Protein AF-A0A0G0PS53-F1 (afdb_monomer_lite)

Structure (mmCIF, N/CA/C/O backbone):
data_AF-A0A0G0PS53-F1
#
_entry.id   AF-A0A0G0PS53-F1
#
loop_
_atom_site.group_PDB
_atom_site.id
_atom_site.type_symbol
_atom_site.label_atom_id
_atom_site.label_alt_id
_atom_site.label_comp_id
_atom_site.label_asym_id
_atom_site.label_entity_id
_atom_site.label_seq_id
_atom_site.pdbx_PDB_ins_code
_atom_site.Cartn_x
_atom_site.Cartn_y
_atom_site.Cartn_z
_atom_site.occupancy
_atom_site.B_iso_or_equiv
_atom_site.auth_seq_id
_atom_site.auth_comp_id
_atom_site.auth_asym_id
_atom_site.auth_atom_id
_atom_site.pdbx_PDB_model_num
ATOM 1 N N . MET A 1 1 ? 7.322 0.892 -61.986 1.00 44.53 1 MET A N 1
ATOM 2 C CA . MET A 1 1 ? 7.047 2.332 -61.793 1.00 44.53 1 MET A CA 1
ATOM 3 C C . MET A 1 1 ? 8.382 3.046 -61.702 1.00 44.53 1 MET A C 1
ATOM 5 O O . MET A 1 1 ? 9.209 2.640 -60.901 1.00 44.53 1 MET A O 1
ATOM 9 N N . VAL A 1 2 ? 8.644 4.013 -62.581 1.00 42.81 2 VAL A N 1
ATOM 10 C CA . VAL A 1 2 ? 9.912 4.758 -62.595 1.00 42.81 2 VAL A CA 1
ATOM 11 C C . VAL A 1 2 ? 9.809 5.861 -61.543 1.00 42.81 2 VAL A C 1
ATOM 13 O O . VAL A 1 2 ? 8.981 6.758 -61.691 1.00 42.81 2 VAL A O 1
ATOM 16 N N . HIS A 1 3 ? 10.604 5.789 -60.475 1.00 51.78 3 HIS A N 1
ATOM 17 C CA . HIS A 1 3 ? 10.702 6.871 -59.495 1.00 51.78 3 HIS A CA 1
ATOM 18 C C . HIS A 1 3 ? 11.369 8.081 -60.162 1.00 51.78 3 HIS A C 1
ATOM 20 O O . HIS A 1 3 ? 12.580 8.089 -60.391 1.00 51.78 3 HIS A O 1
ATOM 26 N N . LYS A 1 4 ? 10.571 9.093 -60.523 1.00 63.88 4 LYS A N 1
ATOM 27 C CA . LYS A 1 4 ? 11.091 10.405 -60.918 1.00 63.88 4 LYS A CA 1
ATOM 28 C C . LYS A 1 4 ? 11.690 11.061 -59.677 1.00 63.88 4 LYS A C 1
ATOM 30 O O . LYS A 1 4 ? 10.998 11.222 -58.676 1.00 63.88 4 LYS A O 1
ATOM 35 N N . LYS A 1 5 ? 12.978 11.404 -59.741 1.00 65.69 5 LYS A N 1
ATOM 36 C CA . LYS A 1 5 ? 13.614 12.245 -58.723 1.00 65.69 5 LYS A CA 1
ATOM 37 C C . LYS A 1 5 ? 12.931 13.623 -58.756 1.00 65.69 5 LYS A C 1
ATOM 39 O O . LYS A 1 5 ? 12.713 14.107 -59.869 1.00 65.69 5 LYS A O 1
ATOM 44 N N . PRO A 1 6 ? 12.580 14.216 -57.600 1.00 71.31 6 PRO A N 1
ATOM 45 C CA . PRO A 1 6 ? 11.981 15.545 -57.549 1.00 71.31 6 PRO A CA 1
ATOM 46 C C . PRO A 1 6 ? 12.866 16.546 -58.285 1.00 71.31 6 PRO A C 1
ATOM 48 O O . PRO A 1 6 ? 14.092 16.524 -58.135 1.00 71.31 6 PRO A O 1
ATOM 51 N N . THR A 1 7 ? 12.251 17.378 -59.118 1.00 74.31 7 THR A N 1
ATOM 52 C CA . THR A 1 7 ? 12.952 18.458 -59.808 1.00 74.31 7 THR A CA 1
ATOM 53 C C . THR A 1 7 ? 13.317 19.554 -58.805 1.00 74.31 7 THR A C 1
ATOM 55 O O . THR A 1 7 ? 12.694 19.673 -57.754 1.00 74.31 7 THR A O 1
ATOM 58 N N . GLN A 1 8 ? 14.355 20.341 -59.094 1.00 70.50 8 GLN A N 1
ATOM 59 C CA . GLN A 1 8 ? 14.851 21.375 -58.172 1.00 70.50 8 GLN A CA 1
ATOM 60 C C . GLN A 1 8 ? 13.748 22.384 -57.791 1.00 70.50 8 GLN A C 1
ATOM 62 O O . GLN A 1 8 ? 13.650 22.795 -56.640 1.00 70.50 8 GLN A O 1
ATOM 67 N N . GLU A 1 9 ? 12.845 22.661 -58.732 1.00 70.44 9 GLU A N 1
ATOM 68 C CA . GLU A 1 9 ? 11.654 23.494 -58.543 1.00 70.44 9 GLU A CA 1
ATOM 69 C C . GLU A 1 9 ? 10.637 22.879 -57.559 1.00 70.44 9 GLU A C 1
ATOM 71 O O . GLU A 1 9 ? 10.023 23.603 -56.780 1.00 70.44 9 GLU A O 1
ATOM 76 N N . ASP A 1 10 ? 10.494 21.548 -57.513 1.00 72.06 10 ASP A N 1
ATOM 77 C CA . ASP A 1 10 ? 9.588 20.879 -56.562 1.00 72.06 10 ASP A CA 1
ATOM 78 C C . ASP A 1 10 ? 10.109 20.975 -55.123 1.00 72.06 10 ASP A C 1
ATOM 80 O O . ASP A 1 10 ? 9.327 21.097 -54.177 1.00 72.06 10 ASP A O 1
ATOM 84 N N . LEU A 1 11 ? 11.436 20.943 -54.955 1.00 71.25 11 LEU A N 1
ATOM 85 C CA . LEU A 1 11 ? 12.078 21.122 -53.654 1.00 71.25 11 LEU A CA 1
ATOM 86 C C . LEU A 1 11 ? 11.917 22.563 -53.160 1.00 71.25 11 LEU A C 1
ATOM 88 O O . LEU A 1 11 ? 11.562 22.762 -52.001 1.00 71.25 11 LEU A O 1
ATOM 92 N N . GLU A 1 12 ? 12.079 23.558 -54.030 1.00 75.69 12 GLU A N 1
ATOM 93 C CA . GLU A 1 12 ? 11.853 24.969 -53.684 1.00 75.69 12 GLU A CA 1
ATOM 94 C C . GLU A 1 12 ? 10.390 25.257 -53.315 1.00 75.69 12 GLU A C 1
ATOM 96 O O . GLU A 1 12 ? 10.122 25.987 -52.360 1.00 75.69 12 GLU A O 1
ATOM 101 N N . ILE A 1 13 ? 9.431 24.635 -54.009 1.00 77.25 13 ILE A N 1
ATOM 102 C CA . ILE A 1 13 ? 8.006 24.729 -53.658 1.00 77.25 13 ILE A CA 1
ATOM 103 C C . ILE A 1 13 ? 7.730 24.066 -52.303 1.00 77.25 13 ILE A C 1
ATOM 105 O O . ILE A 1 13 ? 6.927 24.581 -51.524 1.00 77.25 13 ILE A O 1
ATOM 109 N N . SER A 1 14 ? 8.382 22.939 -52.002 1.00 72.19 14 SER A N 1
ATOM 110 C CA . SER A 1 14 ? 8.237 22.283 -50.699 1.00 72.19 14 SER A CA 1
ATOM 111 C C . SER A 1 14 ? 8.835 23.111 -49.559 1.00 72.19 14 SER A C 1
ATOM 113 O O . SER A 1 14 ? 8.200 23.225 -48.516 1.00 72.19 14 SER A O 1
ATOM 115 N N . LEU A 1 15 ? 9.979 23.766 -49.789 1.00 75.81 15 LEU A N 1
ATOM 116 C CA . LEU A 1 15 ? 10.631 24.633 -48.807 1.00 75.81 15 LEU A CA 1
ATOM 117 C C . LEU A 1 15 ? 9.793 25.877 -48.495 1.00 75.81 15 LEU A C 1
ATOM 119 O O . LEU A 1 15 ? 9.569 26.178 -47.327 1.00 75.81 15 LEU A O 1
ATOM 123 N N . ARG A 1 16 ? 9.233 26.540 -49.515 1.00 79.81 16 ARG A N 1
ATOM 124 C CA . ARG A 1 16 ? 8.327 27.681 -49.292 1.00 79.81 16 ARG A CA 1
ATOM 125 C C . ARG A 1 16 ? 7.072 27.300 -48.515 1.00 79.81 16 ARG A C 1
ATOM 127 O O . ARG A 1 16 ? 6.661 28.035 -47.630 1.00 79.81 16 ARG A O 1
ATOM 134 N N . LYS A 1 17 ? 6.486 26.131 -48.797 1.00 79.75 17 LYS A N 1
ATOM 135 C CA . LYS A 1 17 ? 5.336 25.636 -48.024 1.00 79.75 17 LYS A CA 1
ATOM 136 C C . LYS A 1 17 ? 5.690 25.395 -46.559 1.00 79.75 17 LYS A C 1
ATOM 138 O O . LYS A 1 17 ? 4.888 25.721 -45.694 1.00 79.75 17 LYS A O 1
ATOM 143 N N . THR A 1 18 ? 6.877 24.855 -46.282 1.00 74.31 18 THR A N 1
ATOM 144 C CA . THR A 1 18 ? 7.328 24.659 -44.898 1.00 74.31 18 THR A CA 1
ATOM 145 C C . THR A 1 18 ? 7.647 25.974 -44.188 1.00 74.31 18 THR A C 1
ATOM 147 O O . THR A 1 18 ? 7.404 26.081 -42.992 1.00 74.31 18 THR A O 1
ATOM 150 N N . GLU A 1 19 ? 8.149 26.985 -44.903 1.00 76.44 19 GLU A N 1
ATOM 151 C CA . GLU A 1 19 ? 8.378 28.329 -44.350 1.00 76.44 19 GLU A CA 1
ATOM 152 C C . GLU A 1 19 ? 7.053 29.027 -44.003 1.00 76.44 19 GLU A C 1
ATOM 154 O O . GLU A 1 19 ? 6.913 29.556 -42.902 1.00 76.44 19 GLU A O 1
ATOM 159 N N . ASP A 1 20 ? 6.052 28.943 -44.885 1.00 75.69 20 ASP A N 1
ATOM 160 C CA . ASP A 1 20 ? 4.716 29.493 -44.633 1.00 75.69 20 ASP A CA 1
ATOM 161 C C . ASP A 1 20 ? 4.023 28.794 -43.443 1.00 75.69 20 ASP A C 1
ATOM 163 O O . ASP A 1 20 ? 3.364 29.449 -42.634 1.00 75.69 20 ASP A O 1
ATOM 167 N N . GLU A 1 21 ? 4.185 27.473 -43.291 1.00 73.31 21 GLU A N 1
ATOM 168 C CA . GLU A 1 21 ? 3.657 26.725 -42.137 1.00 73.31 21 GLU A CA 1
ATOM 169 C C . GLU A 1 21 ? 4.341 27.119 -40.817 1.00 73.31 21 GLU A C 1
ATOM 171 O O . GLU A 1 21 ? 3.664 27.255 -39.796 1.00 73.31 21 GLU A O 1
ATOM 176 N N . LEU A 1 22 ? 5.656 27.361 -40.827 1.00 70.88 22 LEU A N 1
ATOM 177 C CA . LEU A 1 22 ? 6.393 27.817 -39.643 1.00 70.88 22 LEU A CA 1
ATOM 178 C C . LEU A 1 22 ? 5.974 29.230 -39.209 1.00 70.88 22 LEU A C 1
ATOM 180 O O . LEU A 1 22 ? 5.769 29.458 -38.018 1.00 70.88 22 LEU A O 1
ATOM 184 N N . GLU A 1 23 ? 5.753 30.154 -40.151 1.00 75.31 23 GLU A N 1
ATOM 185 C CA . GLU A 1 23 ? 5.234 31.493 -39.831 1.00 75.31 23 GLU A CA 1
ATOM 186 C C . GLU A 1 23 ? 3.830 31.460 -39.204 1.00 75.31 23 GLU A C 1
ATOM 188 O O . GLU A 1 23 ? 3.479 32.327 -38.395 1.00 75.31 23 GLU A O 1
ATOM 193 N N . ILE A 1 24 ? 2.996 30.489 -39.589 1.00 74.38 24 ILE A N 1
ATOM 194 C CA . ILE A 1 24 ? 1.658 30.315 -39.012 1.00 74.38 24 ILE A CA 1
ATOM 195 C C . ILE A 1 24 ? 1.771 29.815 -37.567 1.00 74.38 24 ILE A C 1
ATOM 197 O O . ILE A 1 24 ? 1.097 30.359 -36.690 1.00 74.38 24 ILE A O 1
ATOM 201 N N . ILE A 1 25 ? 2.659 28.851 -37.302 1.00 69.81 25 ILE A N 1
ATOM 202 C CA . ILE A 1 25 ? 2.898 28.313 -35.955 1.00 69.81 25 ILE A CA 1
ATOM 203 C C . ILE A 1 25 ? 3.445 29.401 -35.023 1.00 69.81 25 ILE A C 1
ATOM 205 O O . ILE A 1 25 ? 2.923 29.574 -33.922 1.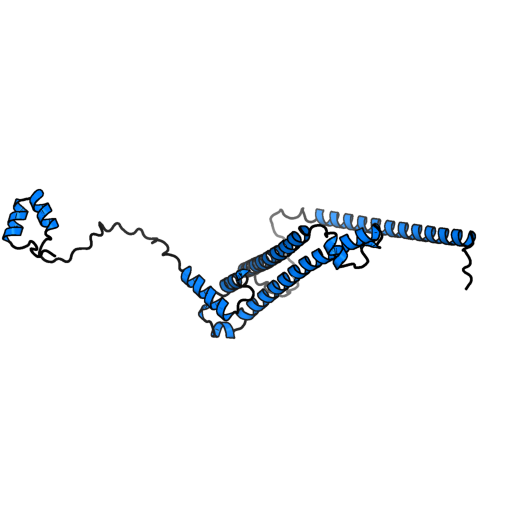00 69.81 25 ILE A O 1
ATOM 209 N N . GLU A 1 26 ? 4.416 30.206 -35.468 1.00 70.25 26 GLU A N 1
ATOM 210 C CA . GLU A 1 26 ? 4.957 31.308 -34.656 1.00 70.25 26 GLU A CA 1
ATOM 211 C C . GLU A 1 26 ? 3.892 32.369 -34.320 1.00 70.25 26 GLU A C 1
ATOM 213 O O . GLU A 1 26 ? 3.857 32.901 -33.205 1.00 70.25 26 GLU A O 1
ATOM 218 N N . LYS A 1 27 ? 2.966 32.656 -35.247 1.00 67.38 27 LYS A N 1
ATOM 219 C CA . LYS A 1 27 ? 1.840 33.575 -34.994 1.00 67.38 27 LYS A CA 1
ATOM 220 C C . LYS A 1 27 ? 0.811 32.996 -34.018 1.00 67.38 27 LYS A C 1
ATOM 222 O O . LYS A 1 27 ? 0.234 33.757 -33.236 1.00 67.38 27 LYS A O 1
ATOM 227 N N . GLU A 1 28 ? 0.557 31.689 -34.050 1.00 65.44 28 GLU A N 1
ATOM 228 C CA . GLU A 1 28 ? -0.344 31.026 -33.097 1.00 65.44 28 GLU A CA 1
ATOM 229 C C . GLU A 1 28 ? 0.271 30.918 -31.696 1.00 65.44 28 GLU A C 1
ATOM 231 O O . GLU A 1 28 ? -0.411 31.204 -30.707 1.00 65.44 28 GLU A O 1
ATOM 236 N N . GLU A 1 29 ? 1.564 30.600 -31.590 1.00 62.34 29 GLU A N 1
ATOM 237 C CA . GLU A 1 29 ? 2.277 30.590 -30.309 1.00 62.34 29 GLU A CA 1
ATOM 238 C C . GLU A 1 29 ? 2.354 31.993 -29.694 1.00 62.34 29 GLU A C 1
ATOM 240 O O . GLU A 1 29 ? 2.094 32.152 -28.499 1.00 62.34 29 GLU A O 1
ATOM 245 N N . GLY A 1 30 ? 2.586 33.032 -30.507 1.00 59.66 30 GLY A N 1
ATOM 246 C CA . GLY A 1 30 ? 2.556 34.426 -30.057 1.00 59.66 30 GLY A CA 1
ATOM 247 C C . GLY A 1 30 ? 1.214 34.832 -29.434 1.00 59.66 30 GLY A C 1
ATOM 248 O O . GLY A 1 30 ? 1.189 35.409 -28.345 1.00 59.66 30 GLY A O 1
ATOM 249 N N . LYS A 1 31 ? 0.088 34.459 -30.062 1.00 58.78 31 LYS A N 1
ATOM 250 C CA . LYS A 1 31 ? -1.259 34.723 -29.516 1.00 58.78 31 LYS A CA 1
ATOM 251 C C . LYS A 1 31 ? -1.528 33.963 -28.218 1.00 58.78 31 LYS A C 1
ATOM 253 O O . LYS A 1 31 ? -2.129 34.515 -27.299 1.00 58.78 31 LYS A O 1
ATOM 258 N N . LYS A 1 32 ? -1.052 32.720 -28.112 1.00 60.94 32 LYS A N 1
ATOM 259 C CA . LYS A 1 32 ? -1.234 31.886 -26.915 1.00 60.94 32 LYS A CA 1
ATOM 260 C C . LYS A 1 32 ? -0.455 32.429 -25.712 1.00 60.94 32 LYS A C 1
ATOM 262 O O . LYS A 1 32 ? -0.948 32.382 -24.589 1.00 60.94 32 LYS A O 1
ATOM 267 N N . VAL A 1 33 ? 0.735 32.992 -25.936 1.00 61.50 33 VAL A N 1
ATOM 268 C CA . VAL A 1 33 ? 1.539 33.635 -24.880 1.00 61.50 33 VAL A CA 1
ATOM 269 C C . VAL A 1 33 ? 0.895 34.942 -24.396 1.00 61.50 33 VAL A C 1
ATOM 271 O O . VAL A 1 33 ? 0.943 35.247 -23.202 1.00 61.50 33 VAL A O 1
ATOM 274 N N . GLU A 1 34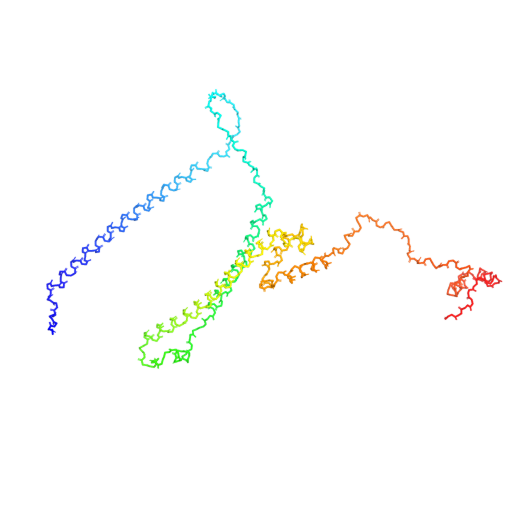 ? 0.257 35.700 -25.287 1.00 60.91 34 GLU A N 1
ATOM 275 C CA . GLU A 1 34 ? -0.442 36.943 -24.937 1.00 60.91 34 GLU A CA 1
ATOM 276 C C . GLU A 1 34 ? -1.724 36.682 -24.122 1.00 60.91 34 GLU A C 1
ATOM 278 O O . GLU A 1 34 ? -1.997 37.379 -23.142 1.00 60.91 34 GLU A O 1
ATOM 283 N N . GLU A 1 35 ? -2.457 35.612 -24.440 1.00 60.72 35 GLU A N 1
ATOM 284 C CA . GLU A 1 35 ? -3.651 35.186 -23.699 1.00 60.72 35 GLU A CA 1
ATOM 285 C C . GLU A 1 35 ? -3.314 34.673 -22.285 1.00 60.72 35 GLU A C 1
ATOM 287 O O . GLU A 1 35 ? -4.026 34.964 -21.321 1.00 60.72 35 GLU A O 1
ATOM 292 N N . VAL A 1 36 ? -2.174 33.987 -22.124 1.00 61.94 36 VAL A N 1
ATOM 293 C CA . VAL A 1 36 ? -1.680 33.547 -20.808 1.00 61.94 36 VAL A CA 1
ATOM 294 C C . VAL A 1 36 ? -1.232 34.734 -19.953 1.00 61.94 36 VAL A C 1
ATOM 296 O O . VAL A 1 36 ? -1.559 34.769 -18.769 1.00 61.94 36 VAL A O 1
ATOM 299 N N . LYS A 1 37 ? -0.556 35.743 -20.525 1.00 66.88 37 LYS A N 1
ATOM 300 C CA . LYS A 1 37 ? -0.183 36.960 -19.777 1.00 66.88 37 LYS A CA 1
ATOM 301 C C . LYS A 1 37 ? -1.403 37.707 -19.246 1.00 66.88 37 LYS A C 1
ATOM 303 O O . LYS A 1 37 ? -1.418 38.082 -18.079 1.00 66.88 37 LYS A O 1
ATOM 308 N N . LYS A 1 38 ? -2.445 37.849 -20.069 1.00 63.50 38 LYS A N 1
ATOM 309 C CA . LYS A 1 38 ? -3.679 38.534 -19.671 1.00 63.50 38 LYS A CA 1
ATOM 310 C C . LYS A 1 38 ? -4.414 37.804 -18.538 1.00 63.50 38 LYS A C 1
ATOM 312 O O . LYS A 1 38 ? -4.953 38.445 -17.646 1.00 63.50 38 LYS A O 1
ATOM 317 N N . LYS A 1 39 ? -4.369 36.467 -18.532 1.00 63.22 39 LYS A N 1
ATOM 318 C CA . LYS A 1 39 ? -4.978 35.631 -17.485 1.00 63.22 39 LYS A CA 1
ATOM 319 C C . LYS A 1 39 ? -4.202 35.651 -16.161 1.00 63.22 39 LYS A C 1
ATOM 321 O O . LYS A 1 39 ? -4.809 35.519 -15.105 1.00 63.22 39 LYS A O 1
ATOM 326 N N . VAL A 1 40 ? -2.878 35.823 -16.206 1.00 65.50 40 VAL A N 1
ATOM 327 C CA . VAL A 1 40 ? -2.040 35.976 -15.000 1.00 65.50 40 VAL A CA 1
ATOM 328 C C . VAL A 1 40 ? -2.255 37.351 -14.357 1.00 65.50 40 VAL A C 1
ATOM 330 O O . VAL A 1 40 ? -2.390 37.429 -13.141 1.00 65.50 40 VAL A O 1
ATOM 333 N N . GLU A 1 41 ? -2.387 38.411 -15.160 1.00 63.44 41 GLU A N 1
ATOM 334 C CA . GLU A 1 41 ? -2.631 39.778 -14.669 1.00 63.44 41 GLU A CA 1
ATOM 335 C C . GLU A 1 41 ? -4.022 39.931 -14.016 1.00 63.44 41 GLU A C 1
ATOM 337 O O . GLU A 1 41 ? -4.180 40.627 -13.014 1.00 63.44 41 GLU A O 1
ATOM 342 N N . GLU A 1 42 ? -5.034 39.216 -14.519 1.00 58.34 42 GLU A N 1
ATOM 343 C CA . GLU A 1 42 ? -6.382 39.190 -13.926 1.00 58.34 42 GLU A CA 1
ATOM 344 C C . GLU A 1 42 ? -6.424 38.399 -12.600 1.00 58.34 42 GLU A C 1
ATOM 346 O O . GLU A 1 42 ? -7.177 38.738 -11.687 1.00 58.34 42 GLU A O 1
ATOM 351 N N . MET A 1 43 ? -5.560 37.387 -12.453 1.00 51.97 43 MET A N 1
ATOM 352 C CA . MET A 1 43 ? -5.456 36.563 -11.244 1.00 51.97 43 MET A CA 1
ATOM 353 C C . MET A 1 43 ? -4.641 37.238 -10.126 1.00 51.97 43 MET A C 1
ATOM 355 O O . MET A 1 43 ? -4.934 37.020 -8.953 1.00 51.97 43 MET A O 1
ATOM 359 N N . GLU A 1 44 ? -3.663 38.090 -10.462 1.00 54.06 44 GLU A N 1
ATOM 360 C CA . GLU A 1 44 ? -2.963 38.934 -9.476 1.00 54.06 44 GLU A CA 1
ATOM 361 C C . GLU A 1 44 ? -3.877 40.029 -8.915 1.00 54.06 44 GLU A C 1
ATOM 363 O O . GLU A 1 44 ? -3.899 40.247 -7.704 1.00 54.06 44 GLU A O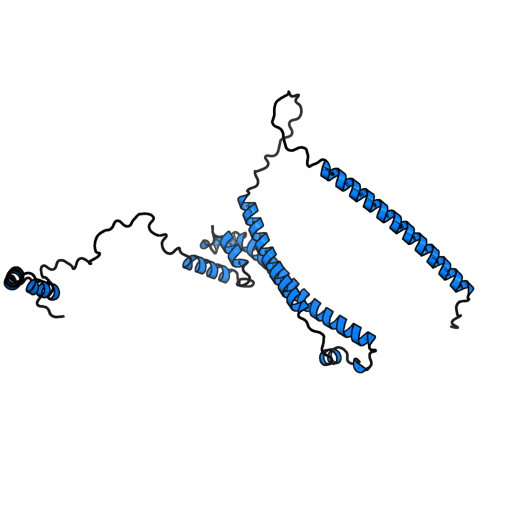 1
ATOM 368 N N . LYS A 1 45 ? -4.717 40.644 -9.755 1.00 50.06 45 LYS A N 1
ATOM 369 C CA . LYS A 1 45 ? -5.636 41.702 -9.314 1.00 50.06 45 LYS A CA 1
ATOM 370 C C . LYS A 1 45 ? -6.751 41.196 -8.388 1.00 50.06 45 LYS A C 1
ATOM 372 O O . LYS A 1 45 ? -7.158 41.912 -7.482 1.00 50.06 45 LYS A O 1
ATOM 377 N N . SER A 1 46 ? -7.191 39.946 -8.563 1.00 48.97 46 SER A N 1
ATOM 378 C CA . SER A 1 46 ? -8.169 39.296 -7.676 1.00 48.97 46 SER A CA 1
ATOM 379 C C . SER A 1 46 ? -7.601 38.933 -6.300 1.00 48.97 46 SER A C 1
ATOM 381 O O . SER A 1 46 ? -8.375 38.728 -5.372 1.00 48.97 46 SER A O 1
ATOM 383 N N . LYS A 1 47 ? -6.274 38.820 -6.157 1.00 52.66 47 LYS A N 1
ATOM 384 C CA . LYS A 1 47 ? -5.634 38.409 -4.900 1.00 52.66 47 LYS A CA 1
ATOM 385 C C . LYS A 1 47 ? -5.299 39.593 -3.988 1.00 52.66 47 LYS A C 1
ATOM 387 O O . LYS A 1 47 ? -5.172 39.410 -2.786 1.00 52.66 47 LYS A O 1
ATOM 392 N N . GLU A 1 48 ? -5.190 40.796 -4.551 1.00 45.94 48 GLU A N 1
ATOM 393 C CA . GLU A 1 48 ? -4.907 42.028 -3.801 1.00 45.94 48 GLU A CA 1
ATOM 394 C C . GLU A 1 48 ? -6.177 42.672 -3.202 1.00 45.94 48 GLU A C 1
ATOM 396 O O . GLU A 1 48 ? -6.086 43.379 -2.201 1.00 45.94 48 GLU A O 1
ATOM 401 N N . GLU A 1 49 ? -7.373 42.387 -3.740 1.00 46.81 49 GLU A N 1
ATOM 402 C CA . GLU A 1 49 ? -8.650 42.878 -3.178 1.00 46.81 49 GLU A CA 1
ATOM 403 C C . GLU A 1 49 ? -9.187 42.032 -2.001 1.00 46.81 49 GLU A C 1
ATOM 405 O O . GLU A 1 49 ? -9.920 42.567 -1.173 1.00 46.81 49 GLU A O 1
ATOM 410 N N . GLU A 1 50 ? -8.791 40.760 -1.849 1.00 50.72 50 GLU A N 1
ATOM 411 C CA . GLU A 1 50 ? -9.260 39.894 -0.743 1.00 50.72 50 GLU A CA 1
ATOM 412 C C . GLU A 1 50 ? -8.480 40.069 0.581 1.00 50.72 50 GLU A C 1
ATOM 414 O O . GLU A 1 50 ? -8.959 39.642 1.629 1.00 50.72 50 GLU A O 1
ATOM 419 N N . GLU A 1 51 ? -7.306 40.717 0.588 1.00 44.50 51 GLU A N 1
ATOM 420 C CA . GLU A 1 51 ? -6.427 40.775 1.778 1.00 44.50 51 GLU A CA 1
ATOM 421 C C . GLU A 1 51 ? -6.620 42.035 2.663 1.00 44.50 51 GLU A C 1
ATOM 423 O O . GLU A 1 51 ? -5.946 42.186 3.681 1.00 44.50 51 GLU A O 1
ATOM 428 N N . ILE A 1 52 ? -7.543 42.956 2.334 1.00 42.72 52 ILE A N 1
ATOM 429 C CA . ILE A 1 52 ? -7.680 44.252 3.048 1.00 42.72 52 ILE A CA 1
ATOM 430 C C . ILE A 1 52 ? -8.955 44.370 3.918 1.00 42.72 52 ILE A C 1
ATOM 432 O O . ILE A 1 52 ? -9.046 45.288 4.735 1.00 42.72 52 ILE A O 1
ATOM 436 N N . GLU A 1 53 ? -9.923 43.449 3.847 1.00 41.28 53 GLU A N 1
ATOM 437 C CA . GLU A 1 53 ? -11.250 43.673 4.462 1.00 41.28 53 GLU A CA 1
ATOM 438 C C . GLU A 1 53 ? -11.511 43.038 5.844 1.00 41.28 53 GLU A C 1
ATOM 440 O O . GLU A 1 53 ? -12.632 43.107 6.341 1.00 41.28 53 GLU A O 1
ATOM 445 N N . GLU A 1 54 ? -10.503 42.499 6.540 1.00 46.25 54 GLU A N 1
ATOM 446 C CA . GLU A 1 54 ? -10.717 41.819 7.833 1.00 46.25 54 GLU A CA 1
ATOM 447 C C . GLU A 1 54 ? -10.164 42.569 9.063 1.00 46.25 54 GLU A C 1
ATOM 449 O O . GLU A 1 54 ? -9.500 41.972 9.897 1.00 46.25 54 GLU A O 1
ATOM 454 N N . VAL A 1 55 ? -10.446 43.872 9.235 1.00 41.50 55 VAL A N 1
ATOM 455 C CA . VAL A 1 55 ? -10.497 44.514 10.577 1.00 41.50 55 VAL A CA 1
ATOM 456 C C . VAL A 1 55 ? -11.396 45.766 10.557 1.00 41.50 55 VAL A C 1
ATOM 458 O O . VAL A 1 55 ? -10.953 46.823 10.100 1.00 41.50 55 VAL A O 1
ATOM 461 N N . LYS A 1 56 ? -12.608 45.696 11.142 1.00 37.12 56 LYS A N 1
ATOM 462 C CA . LYS A 1 56 ? -13.171 46.703 12.084 1.00 37.12 56 LYS A CA 1
ATOM 463 C C . LYS A 1 56 ? -14.589 46.366 12.573 1.00 37.12 56 LYS A C 1
ATOM 465 O O . LYS A 1 56 ? -15.469 46.012 11.801 1.00 37.12 56 LYS A O 1
ATOM 470 N N . GLU A 1 57 ? -14.754 46.547 13.880 1.00 40.81 57 GLU A N 1
ATOM 471 C CA . GLU A 1 57 ? -15.962 46.424 14.701 1.00 40.81 57 GLU A CA 1
ATOM 472 C C . GLU A 1 57 ? -17.107 47.394 14.300 1.00 40.81 57 GLU A C 1
ATOM 474 O O . GLU A 1 57 ? -16.865 48.514 13.847 1.00 40.81 57 GLU A O 1
ATOM 479 N N . ASP A 1 58 ? -18.347 46.940 14.538 1.00 41.53 58 ASP A N 1
ATOM 480 C CA . ASP A 1 58 ? -19.681 47.592 14.491 1.00 41.53 58 ASP A CA 1
ATOM 481 C C . ASP A 1 58 ? -19.781 49.030 15.085 1.00 41.53 58 ASP A C 1
ATOM 483 O O . ASP A 1 58 ? -18.951 49.359 15.938 1.00 41.53 58 ASP A O 1
ATOM 487 N N . PRO A 1 59 ? -20.809 49.893 14.779 1.00 47.75 59 PRO A N 1
ATOM 488 C CA . PRO A 1 59 ? -22.247 49.528 14.766 1.00 47.75 59 PRO A CA 1
ATOM 489 C C . PRO A 1 59 ? -23.251 50.278 13.827 1.00 47.75 59 PRO A C 1
ATOM 491 O O . PRO A 1 59 ? -23.147 51.468 13.540 1.00 47.75 59 PRO A O 1
ATOM 494 N N . VAL A 1 60 ? -24.354 49.574 13.513 1.00 41.78 60 VAL A N 1
ATOM 495 C CA . VAL A 1 60 ? -25.772 50.017 13.360 1.00 41.78 60 VAL A CA 1
ATOM 496 C C . VAL A 1 60 ? -26.139 51.140 12.357 1.00 41.78 60 VAL A C 1
ATOM 498 O O . VAL A 1 60 ? -26.016 52.332 12.648 1.00 41.78 60 VAL A O 1
ATOM 501 N N . LYS A 1 61 ? -26.878 50.771 11.286 1.00 34.72 61 LYS A N 1
ATOM 502 C CA . LYS A 1 61 ? -27.981 51.593 10.720 1.00 34.72 61 LYS A CA 1
ATOM 503 C C . LYS A 1 61 ? -29.001 50.804 9.856 1.00 34.72 61 LYS A C 1
ATOM 505 O O . LYS A 1 61 ? -28.723 50.445 8.725 1.00 34.72 61 LYS A O 1
ATOM 510 N N . LYS A 1 62 ? -30.202 50.617 10.429 1.00 36.16 62 LYS A N 1
ATOM 511 C CA . LYS A 1 62 ? -31.583 50.556 9.868 1.00 36.16 62 LYS A CA 1
ATOM 512 C C . LYS A 1 62 ? -31.868 49.969 8.455 1.00 36.16 62 LYS A C 1
ATOM 514 O O . LYS A 1 62 ? -31.720 50.656 7.454 1.00 36.16 62 LYS A O 1
ATOM 519 N N . ILE A 1 63 ? -32.449 48.761 8.487 1.00 40.00 63 ILE A N 1
ATOM 520 C CA . ILE A 1 63 ? -33.595 48.135 7.756 1.00 40.00 63 ILE A CA 1
ATOM 521 C C . ILE A 1 63 ? -34.374 49.031 6.750 1.00 40.00 63 ILE A C 1
ATOM 523 O O . ILE A 1 63 ? -34.703 50.171 7.095 1.00 40.00 63 ILE A O 1
ATOM 527 N N . PRO A 1 64 ? -34.691 48.523 5.532 1.00 42.97 64 PRO A N 1
ATOM 528 C CA . PRO A 1 64 ? -36.020 47.949 5.185 1.00 42.97 64 PRO A CA 1
ATOM 529 C C . PRO A 1 64 ? -35.889 46.592 4.443 1.00 42.97 64 PRO A C 1
ATOM 531 O O . PRO A 1 64 ? -35.251 46.521 3.402 1.00 42.97 64 PRO A O 1
ATOM 534 N N . GLU A 1 65 ? -36.210 45.449 5.058 1.00 47.31 65 GLU A N 1
ATOM 535 C CA . GLU A 1 65 ? -37.483 44.698 4.967 1.00 47.31 65 GLU A CA 1
ATOM 536 C C . GLU A 1 65 ? -37.947 44.422 3.522 1.00 47.31 65 GLU A C 1
ATOM 538 O O . GLU A 1 65 ? -38.584 45.279 2.927 1.00 47.31 65 GLU A O 1
ATOM 543 N N . GLU A 1 66 ? -37.607 43.239 2.978 1.00 43.12 66 GLU A N 1
ATOM 544 C CA . GLU A 1 66 ? -38.490 42.332 2.208 1.00 43.12 66 GLU A CA 1
ATOM 545 C C . GLU A 1 66 ? -37.662 41.200 1.561 1.00 43.12 66 GLU A C 1
ATOM 547 O O . GLU A 1 66 ? -36.967 41.418 0.574 1.00 43.12 66 GLU A O 1
ATOM 552 N N . LYS A 1 67 ? -37.700 39.999 2.161 1.00 39.19 67 LYS A N 1
ATOM 553 C CA . LYS A 1 67 ? -38.076 38.699 1.556 1.00 39.19 67 LYS A CA 1
ATOM 554 C C . LYS A 1 67 ? -37.593 37.576 2.480 1.00 39.19 67 LYS A C 1
ATOM 556 O O . LYS A 1 67 ? -36.401 37.335 2.632 1.00 39.19 67 LYS A O 1
ATOM 561 N N . VAL A 1 68 ? -38.549 36.929 3.139 1.00 48.38 68 VAL A N 1
ATOM 562 C CA . VAL A 1 68 ? -38.334 35.705 3.913 1.00 48.38 68 VAL A CA 1
ATOM 563 C C . VAL A 1 68 ? -38.029 34.598 2.909 1.00 48.38 68 VAL A C 1
ATOM 565 O O . VAL A 1 68 ? -38.942 34.074 2.278 1.00 48.38 68 VAL A O 1
ATOM 568 N N . GLU A 1 69 ? -36.751 34.295 2.718 1.00 48.12 69 GLU A N 1
ATOM 569 C CA . GLU A 1 69 ? -36.321 33.013 2.175 1.00 48.12 69 GLU A CA 1
ATOM 570 C C . GLU A 1 69 ? -35.855 32.183 3.370 1.00 48.12 69 GLU A C 1
ATOM 572 O O . GLU A 1 69 ? -34.990 32.586 4.148 1.00 48.12 69 GLU A O 1
ATOM 577 N N . GLU A 1 70 ? -36.578 31.092 3.576 1.00 50.81 70 GLU A N 1
ATOM 578 C CA . GLU A 1 70 ? -36.404 30.086 4.609 1.00 50.81 70 GLU A CA 1
ATOM 579 C C . GLU A 1 70 ? -34.955 29.591 4.575 1.00 50.81 70 GLU A C 1
ATOM 581 O O . GLU A 1 70 ? -34.566 28.800 3.719 1.00 50.81 70 GLU A O 1
ATOM 586 N N . LYS A 1 71 ? -34.126 30.144 5.465 1.00 46.44 71 LYS A N 1
ATOM 587 C CA . LYS A 1 71 ? -32.747 29.712 5.657 1.00 46.44 71 LYS A CA 1
ATOM 588 C C . LYS A 1 71 ? -32.823 28.298 6.224 1.00 46.44 71 LYS A C 1
ATOM 590 O O . LYS A 1 71 ? -33.138 28.134 7.401 1.00 46.44 71 LYS A O 1
ATOM 595 N N . GLU A 1 72 ? -32.609 27.307 5.360 1.00 56.69 72 GLU A N 1
ATOM 596 C CA . GLU A 1 72 ? -32.274 25.939 5.748 1.00 56.69 72 GLU A CA 1
ATOM 597 C C . GLU A 1 72 ? -31.303 26.023 6.929 1.00 56.69 72 GLU A C 1
ATOM 599 O O . GLU A 1 72 ? -30.260 26.674 6.835 1.00 56.69 72 GLU A O 1
ATOM 604 N N . GLU A 1 73 ? -31.686 25.443 8.069 1.00 52.94 73 GLU A N 1
ATOM 605 C CA . GLU A 1 73 ? -30.770 25.223 9.182 1.00 52.94 73 GLU A CA 1
ATOM 606 C C . GLU A 1 73 ? -29.577 24.437 8.632 1.00 52.94 73 GLU A C 1
ATOM 608 O O . GLU A 1 73 ? -29.651 23.221 8.434 1.00 52.94 73 GLU A O 1
ATOM 613 N N . GLU A 1 74 ? -28.475 25.137 8.358 1.00 59.69 74 GLU A N 1
ATOM 614 C CA . GLU A 1 74 ? -27.164 24.526 8.220 1.00 59.69 74 GLU A CA 1
ATOM 615 C C . GLU A 1 74 ? -26.917 23.790 9.534 1.00 59.69 74 GLU A C 1
ATOM 617 O O . GLU A 1 74 ? -26.565 24.393 10.548 1.00 59.69 74 GLU A O 1
ATOM 622 N N . LYS A 1 75 ? -27.179 22.479 9.543 1.00 64.81 75 LYS A N 1
ATOM 623 C CA . LYS A 1 75 ? -26.759 21.611 10.637 1.00 64.81 75 LYS A CA 1
ATOM 624 C C . LYS A 1 75 ? -25.275 21.879 10.824 1.00 64.81 75 LYS A C 1
ATOM 626 O O . LYS A 1 75 ? -24.502 21.652 9.890 1.00 64.81 75 LYS A O 1
ATOM 631 N N . GLU A 1 76 ? -24.909 22.406 11.991 1.00 68.69 76 GLU A N 1
ATOM 632 C CA . GLU A 1 76 ? -23.515 22.637 12.346 1.00 68.69 76 GLU A CA 1
ATOM 633 C C . GLU A 1 76 ? -22.727 21.378 11.967 1.00 68.69 76 GLU A C 1
ATOM 635 O O . GLU A 1 76 ? -23.141 20.272 12.336 1.00 68.69 76 GLU A O 1
ATOM 640 N N . PRO A 1 77 ? -21.665 21.495 11.151 1.00 67.50 77 PRO A N 1
ATOM 641 C CA . PRO A 1 77 ? -20.934 20.322 10.721 1.00 67.50 77 PRO A CA 1
ATOM 642 C C . PRO A 1 77 ? -20.415 19.616 11.969 1.00 67.50 77 PRO A C 1
ATOM 644 O O . PRO A 1 77 ? -19.715 20.235 12.770 1.00 67.50 77 PRO A O 1
ATOM 647 N N . ASP A 1 78 ? -20.744 18.335 12.140 1.00 78.31 78 ASP A N 1
ATOM 648 C CA . ASP A 1 78 ? -20.188 17.551 13.237 1.00 78.31 78 ASP A CA 1
ATOM 649 C C . ASP A 1 78 ? -18.676 17.410 13.004 1.00 78.31 78 ASP A C 1
ATOM 651 O O . ASP A 1 78 ? -18.185 16.554 12.262 1.00 78.31 78 ASP A O 1
ATOM 655 N N . TYR A 1 79 ? -17.917 18.330 13.600 1.00 80.38 79 TYR A N 1
ATOM 656 C CA . TYR A 1 79 ? -16.468 18.408 13.467 1.00 80.38 79 TYR A CA 1
ATOM 657 C C . TYR A 1 79 ? -15.787 17.126 13.942 1.00 80.38 79 TYR A C 1
ATOM 659 O O . TYR A 1 79 ? -14.690 16.811 13.479 1.00 80.38 79 TYR A O 1
ATOM 667 N N . LYS A 1 80 ? -16.422 16.373 14.847 1.00 80.62 80 LYS A N 1
ATOM 668 C CA . LYS A 1 80 ? -15.881 15.116 15.351 1.00 80.62 80 LYS A CA 1
ATOM 669 C C . LYS A 1 80 ? -15.963 14.031 14.286 1.00 80.62 80 LYS A C 1
ATOM 671 O O . LYS A 1 80 ? -14.966 13.345 14.062 1.00 80.62 80 LYS A O 1
ATOM 676 N N . GLU A 1 81 ? -17.101 13.912 13.607 1.00 81.00 81 GLU A N 1
ATOM 677 C CA . GLU A 1 81 ? -17.262 12.974 12.494 1.00 81.00 81 GLU A CA 1
ATOM 678 C C . GLU A 1 81 ? -16.314 13.325 11.347 1.00 81.00 81 GLU A C 1
ATOM 680 O O . GLU A 1 81 ? -15.499 12.483 10.969 1.00 81.00 81 GLU A O 1
ATOM 685 N N . LYS A 1 82 ? -16.282 14.591 10.907 1.00 81.69 82 LYS A N 1
ATOM 686 C CA . LYS A 1 82 ? -15.371 15.044 9.837 1.00 81.69 82 LYS A CA 1
ATOM 687 C C . LYS A 1 82 ? -13.899 14.813 10.163 1.00 81.69 82 LYS A C 1
ATOM 689 O O . LYS A 1 82 ? -13.123 14.412 9.299 1.00 81.69 82 LYS A O 1
ATOM 694 N N . PHE A 1 83 ? -13.487 15.058 11.407 1.00 83.56 83 PHE A N 1
ATOM 695 C CA . PHE A 1 83 ? -12.115 14.787 11.834 1.00 83.56 83 PHE A CA 1
ATOM 696 C C . PHE A 1 83 ? -11.814 13.284 11.862 1.00 83.56 83 PHE A C 1
ATOM 698 O O . PHE A 1 83 ? -10.714 12.868 11.484 1.00 83.56 83 PHE A O 1
ATOM 705 N N . SER A 1 84 ? -12.783 12.463 12.282 1.00 79.69 84 SER A N 1
ATOM 706 C CA . SER A 1 84 ? -12.641 11.006 12.266 1.00 79.69 84 SER A CA 1
ATOM 707 C C . SER A 1 84 ? -12.510 10.472 10.836 1.00 79.69 84 SER A C 1
ATOM 709 O O . SER A 1 84 ? -11.610 9.680 10.563 1.00 79.69 84 SER A O 1
ATOM 711 N N . GLU A 1 85 ? -13.330 10.963 9.906 1.00 81.12 85 GLU A N 1
ATOM 712 C CA . GLU A 1 85 ? -13.297 10.616 8.485 1.00 81.12 85 GLU A CA 1
ATOM 713 C C . GLU A 1 85 ? -12.004 11.089 7.825 1.00 81.12 85 GLU A C 1
ATOM 715 O O . GLU A 1 85 ? -11.307 10.290 7.206 1.00 81.12 85 GLU A O 1
ATOM 720 N N . SER A 1 86 ? -11.598 12.336 8.063 1.00 83.31 86 SER A N 1
ATOM 721 C CA . SER A 1 86 ? -10.334 12.877 7.558 1.00 83.31 86 SER A CA 1
ATOM 722 C C . SER A 1 86 ? -9.123 12.087 8.060 1.00 83.31 86 SER A C 1
ATOM 724 O O . SER A 1 86 ? -8.226 11.754 7.285 1.00 83.31 86 SER A O 1
ATOM 726 N N . SER A 1 87 ? -9.106 11.710 9.342 1.00 83.56 87 SER A N 1
ATOM 727 C CA . SER A 1 87 ? -8.037 10.875 9.901 1.00 83.56 87 SER A CA 1
ATOM 728 C C . SER A 1 87 ? -8.005 9.481 9.263 1.00 83.56 87 SER A C 1
ATOM 730 O O . SER A 1 87 ? -6.923 8.939 9.029 1.00 83.56 87 SER A O 1
ATOM 732 N N . ARG A 1 88 ? -9.171 8.900 8.949 1.00 75.44 88 ARG A N 1
ATOM 733 C CA . ARG A 1 88 ? -9.281 7.604 8.255 1.00 75.44 88 ARG A CA 1
ATOM 734 C C . ARG A 1 88 ? -8.776 7.699 6.823 1.00 75.44 88 ARG A C 1
ATOM 736 O O . ARG A 1 88 ? -7.956 6.880 6.412 1.00 75.44 88 ARG A O 1
ATOM 743 N N . GLU A 1 89 ? -9.218 8.706 6.079 1.00 82.38 89 GLU A N 1
ATOM 744 C CA . GLU A 1 89 ? -8.745 8.952 4.719 1.00 82.38 89 GLU A CA 1
ATOM 745 C C . GLU A 1 89 ? -7.236 9.183 4.699 1.00 82.38 89 GLU A C 1
ATOM 747 O O . GLU A 1 89 ? -6.535 8.574 3.894 1.00 82.38 89 GLU A O 1
ATOM 752 N N . ALA A 1 90 ? -6.700 9.955 5.646 1.00 86.19 90 ALA A N 1
ATOM 753 C CA . ALA A 1 90 ? -5.263 10.168 5.774 1.00 86.19 90 ALA A CA 1
ATOM 754 C C . ALA A 1 90 ? -4.494 8.854 6.004 1.00 86.19 90 ALA A C 1
ATOM 756 O O . ALA A 1 90 ? -3.439 8.647 5.403 1.00 86.19 90 ALA A O 1
ATOM 757 N N . GLN A 1 91 ? -5.021 7.937 6.823 1.00 80.44 91 GLN A N 1
ATOM 758 C CA . GLN A 1 91 ? -4.415 6.617 7.036 1.00 80.44 91 GLN A CA 1
ATOM 759 C C . GLN A 1 91 ? -4.461 5.751 5.770 1.00 80.44 91 GLN A C 1
ATOM 761 O O . GLN A 1 91 ? -3.437 5.168 5.397 1.00 80.44 91 GLN A O 1
ATOM 766 N N . LYS A 1 92 ? -5.608 5.713 5.073 1.00 80.19 92 LYS A N 1
ATOM 767 C CA . LYS A 1 92 ? -5.765 5.008 3.787 1.00 80.19 92 LYS A CA 1
ATOM 768 C C . LYS A 1 92 ? -4.778 5.558 2.745 1.00 80.19 92 LYS A C 1
ATOM 770 O O . LYS A 1 92 ? -4.027 4.797 2.128 1.00 80.19 92 LYS A O 1
ATOM 775 N N . ILE A 1 93 ? -4.705 6.883 2.608 1.00 86.81 93 ILE A N 1
ATOM 776 C CA . ILE A 1 93 ? -3.786 7.584 1.701 1.00 86.81 93 ILE A CA 1
ATOM 777 C C . ILE A 1 93 ? -2.331 7.289 2.063 1.00 86.81 93 ILE A C 1
ATOM 779 O O . ILE A 1 93 ? -1.526 6.991 1.183 1.00 86.81 93 ILE A O 1
ATOM 783 N N . HIS A 1 94 ? -1.970 7.323 3.346 1.00 87.06 94 HIS A N 1
ATOM 784 C CA . HIS A 1 94 ? -0.606 7.034 3.778 1.00 87.06 94 HIS A CA 1
ATOM 785 C C . HIS A 1 94 ? -0.197 5.590 3.455 1.00 87.06 94 HIS A C 1
ATOM 787 O O . HIS A 1 94 ? 0.904 5.358 2.953 1.00 87.06 94 HIS A O 1
ATOM 793 N N . ALA A 1 95 ? -1.079 4.613 3.687 1.00 82.31 95 ALA A N 1
ATOM 794 C CA . ALA A 1 95 ? -0.826 3.218 3.328 1.00 82.31 95 ALA A CA 1
ATOM 795 C C . ALA A 1 95 ? -0.640 3.040 1.809 1.00 82.31 95 ALA A C 1
ATOM 797 O O . ALA A 1 95 ? 0.310 2.381 1.375 1.00 82.31 95 ALA A O 1
ATOM 798 N N . LYS A 1 96 ? -1.485 3.697 1.004 1.00 84.88 96 LYS A N 1
ATOM 799 C CA . LYS A 1 96 ? -1.385 3.731 -0.463 1.00 84.88 96 LYS A CA 1
ATOM 800 C C . LYS A 1 96 ? -0.066 4.342 -0.929 1.00 84.88 96 LYS A C 1
ATOM 802 O O . LYS A 1 96 ? 0.673 3.713 -1.685 1.00 84.88 96 LYS A O 1
ATOM 807 N N . ASN A 1 97 ? 0.270 5.526 -0.425 1.00 90.44 97 ASN A N 1
ATOM 808 C CA . ASN A 1 97 ? 1.503 6.229 -0.769 1.00 90.44 97 ASN A CA 1
ATOM 809 C C . ASN A 1 97 ? 2.737 5.430 -0.361 1.00 90.44 97 ASN A C 1
ATOM 811 O O . ASN A 1 97 ? 3.701 5.381 -1.115 1.00 90.44 97 ASN A O 1
ATOM 815 N N . ARG A 1 98 ? 2.707 4.742 0.786 1.00 88.94 98 ARG A N 1
ATOM 816 C CA . ARG A 1 98 ? 3.807 3.870 1.208 1.00 88.94 98 ARG A CA 1
ATOM 817 C C . ARG A 1 98 ? 4.067 2.763 0.188 1.00 88.94 98 ARG A C 1
ATOM 819 O O . ARG A 1 98 ? 5.218 2.557 -0.180 1.00 88.94 98 ARG A O 1
ATOM 826 N N . LYS A 1 99 ? 3.020 2.080 -0.283 1.00 87.69 99 LYS A N 1
ATOM 827 C CA . LYS A 1 99 ? 3.147 0.999 -1.273 1.00 87.69 99 LYS A CA 1
ATOM 828 C C . LYS A 1 99 ? 3.581 1.497 -2.646 1.00 87.69 99 LYS A C 1
ATOM 830 O O . LYS A 1 99 ? 4.447 0.886 -3.266 1.00 87.69 99 LYS A O 1
ATOM 835 N N . LEU A 1 100 ? 3.037 2.625 -3.093 1.00 90.25 100 LEU A N 1
ATOM 836 C CA . LEU A 1 100 ? 3.452 3.250 -4.348 1.00 90.25 100 LEU A CA 1
ATOM 837 C C . LEU A 1 100 ? 4.909 3.723 -4.294 1.00 90.25 100 LEU A C 1
ATOM 839 O O . LEU A 1 100 ? 5.667 3.452 -5.220 1.00 90.25 100 LEU A O 1
ATOM 843 N N . ASN A 1 101 ? 5.323 4.355 -3.194 1.00 92.06 101 ASN A N 1
ATOM 844 C CA . ASN A 1 101 ? 6.705 4.790 -2.999 1.00 92.06 101 ASN A CA 1
ATOM 845 C C . ASN A 1 101 ? 7.661 3.598 -2.888 1.00 92.06 101 ASN A C 1
ATOM 847 O O . ASN A 1 101 ? 8.736 3.643 -3.467 1.00 92.06 101 ASN A O 1
ATOM 851 N N . GLU A 1 102 ? 7.267 2.512 -2.215 1.00 90.81 102 GLU A N 1
ATOM 852 C CA . GLU A 1 102 ? 8.047 1.268 -2.179 1.00 90.81 102 GLU A CA 1
ATOM 853 C C . GLU A 1 102 ? 8.235 0.686 -3.590 1.00 90.81 102 GLU A C 1
ATOM 855 O O . GLU A 1 102 ? 9.344 0.300 -3.956 1.00 90.81 102 GLU A O 1
ATOM 860 N N . GLY A 1 103 ? 7.175 0.663 -4.405 1.00 89.06 103 GLY A N 1
ATOM 861 C CA . GLY A 1 103 ? 7.247 0.254 -5.809 1.00 89.06 103 GLY A CA 1
ATOM 862 C C . GLY A 1 103 ? 8.149 1.160 -6.646 1.00 89.06 103 GLY A C 1
ATOM 863 O O . GLY A 1 103 ? 8.951 0.669 -7.437 1.00 89.06 103 GLY A O 1
ATOM 864 N N . LEU A 1 104 ? 8.072 2.476 -6.434 1.00 91.75 104 LEU A N 1
ATOM 865 C CA . LEU A 1 104 ? 8.920 3.452 -7.116 1.00 91.75 104 LEU A CA 1
ATOM 866 C C . LEU A 1 104 ? 10.396 3.303 -6.723 1.00 91.75 104 LEU A C 1
ATOM 868 O O . LEU A 1 104 ? 11.258 3.318 -7.600 1.00 91.75 104 LEU A O 1
ATOM 872 N N . SER A 1 105 ? 10.693 3.102 -5.436 1.00 90.81 105 SER A N 1
ATOM 873 C CA . SER A 1 105 ? 12.049 2.825 -4.951 1.00 90.81 105 SER A CA 1
ATOM 874 C C . SER A 1 105 ? 12.597 1.542 -5.570 1.00 90.81 105 SER A C 1
ATOM 876 O O . SER A 1 105 ? 13.658 1.582 -6.190 1.00 90.81 105 SER A O 1
ATOM 878 N N . LYS A 1 106 ? 11.831 0.442 -5.538 1.00 89.81 106 LYS A N 1
ATOM 879 C CA . LYS A 1 106 ? 12.217 -0.821 -6.190 1.00 89.81 106 LYS A CA 1
ATOM 880 C C . LYS A 1 106 ? 12.458 -0.653 -7.687 1.00 89.81 106 LYS A C 1
ATOM 882 O O . LYS A 1 106 ? 13.420 -1.203 -8.205 1.00 89.81 106 LYS A O 1
ATOM 887 N N . ALA A 1 107 ? 11.625 0.121 -8.383 1.00 87.50 107 ALA A N 1
ATOM 888 C CA . ALA A 1 107 ? 11.816 0.411 -9.802 1.00 87.50 107 ALA A CA 1
ATOM 889 C C . ALA A 1 107 ? 13.091 1.240 -10.053 1.00 87.50 107 ALA A C 1
ATOM 891 O O . ALA A 1 107 ? 13.814 0.996 -11.019 1.00 87.50 107 ALA A O 1
ATOM 892 N N . SER A 1 108 ? 13.402 2.197 -9.175 1.00 86.50 108 SER A N 1
ATOM 893 C CA . SER A 1 108 ? 14.627 3.000 -9.275 1.00 86.50 108 SER A CA 1
ATOM 894 C C . SER A 1 108 ? 15.903 2.187 -9.026 1.00 86.50 108 SER A C 1
ATOM 896 O O . SER A 1 108 ? 16.932 2.477 -9.629 1.00 86.50 108 SER A O 1
ATOM 898 N N . GLU A 1 109 ? 15.812 1.136 -8.208 1.00 90.62 109 GLU A N 1
ATOM 899 C CA . GLU A 1 109 ? 16.900 0.200 -7.897 1.00 90.62 109 GLU A CA 1
ATOM 900 C C . GLU A 1 109 ? 17.141 -0.845 -9.002 1.00 90.62 109 GLU A C 1
ATOM 902 O O . GLU A 1 109 ? 18.117 -1.593 -8.936 1.00 90.62 109 GLU A O 1
ATOM 907 N N . ILE A 1 110 ? 16.288 -0.907 -10.038 1.00 86.19 110 ILE A N 1
ATOM 908 C CA . ILE A 1 110 ? 16.518 -1.785 -11.193 1.00 86.19 110 ILE A CA 1
ATOM 909 C C . ILE A 1 110 ? 17.751 -1.285 -11.951 1.00 86.19 110 ILE A C 1
ATOM 911 O O . ILE A 1 110 ? 17.719 -0.230 -12.602 1.00 86.19 110 ILE A O 1
ATOM 915 N N . ASN A 1 111 ? 18.818 -2.078 -11.836 1.00 80.69 111 ASN A N 1
ATOM 916 C CA . ASN A 1 111 ? 20.107 -1.889 -12.492 1.00 80.69 111 ASN A CA 1
ATOM 917 C C . ASN A 1 111 ? 20.005 -2.054 -14.015 1.00 80.69 111 ASN A C 1
ATOM 919 O O . ASN A 1 111 ? 19.010 -2.545 -14.552 1.00 80.69 111 ASN A O 1
ATOM 923 N N . GLU A 1 112 ? 21.060 -1.641 -14.715 1.00 78.44 112 GLU A N 1
ATOM 924 C CA . GLU A 1 112 ? 21.161 -1.821 -16.161 1.00 78.44 112 GLU A CA 1
ATOM 925 C C . GLU A 1 112 ? 21.114 -3.307 -16.543 1.00 78.44 112 GLU A C 1
ATOM 927 O O . GLU A 1 112 ? 21.734 -4.145 -15.886 1.00 78.44 112 GLU A O 1
ATOM 932 N N . ALA A 1 113 ? 20.368 -3.617 -17.607 1.00 80.44 113 ALA A N 1
ATOM 933 C CA . ALA A 1 113 ? 20.219 -4.971 -18.123 1.00 80.44 113 ALA A CA 1
ATOM 934 C C . ALA A 1 113 ? 21.583 -5.543 -18.525 1.00 80.44 113 ALA A C 1
ATOM 936 O O . ALA A 1 113 ? 22.320 -4.921 -19.302 1.00 80.44 113 ALA A O 1
ATOM 937 N N . THR A 1 114 ? 21.917 -6.718 -17.993 1.00 82.44 114 THR A N 1
ATOM 938 C CA . THR A 1 114 ? 23.136 -7.433 -18.373 1.00 82.44 114 THR A CA 1
ATOM 939 C C . THR A 1 114 ? 23.027 -7.938 -19.808 1.00 82.44 114 THR A C 1
ATOM 941 O O . THR A 1 114 ? 21.943 -8.121 -20.358 1.00 82.44 114 THR A O 1
ATOM 944 N N . GLU A 1 115 ? 24.175 -8.151 -20.447 1.00 78.25 115 GLU A N 1
ATOM 945 C CA . GLU A 1 115 ? 24.235 -8.588 -21.846 1.00 78.25 115 GLU A CA 1
ATOM 946 C C . GLU A 1 115 ? 23.561 -9.956 -22.052 1.00 78.25 115 GLU A C 1
ATOM 948 O O . GLU A 1 115 ? 22.938 -10.183 -23.082 1.00 78.25 115 GLU A O 1
ATOM 953 N N . GLU A 1 116 ? 23.595 -10.813 -21.030 1.00 80.75 116 GLU A N 1
ATOM 954 C CA . GLU A 1 116 ? 22.931 -12.120 -21.003 1.00 80.75 116 GLU A CA 1
ATOM 955 C C . GLU A 1 116 ? 21.395 -12.004 -21.026 1.00 80.75 116 GLU A C 1
ATOM 957 O O . GLU A 1 116 ? 20.754 -12.691 -21.818 1.00 80.75 116 GLU A O 1
ATOM 962 N N . GLU A 1 117 ? 20.805 -11.090 -20.241 1.00 83.75 117 GLU A N 1
ATOM 963 C CA . GLU A 1 117 ? 19.349 -10.846 -20.246 1.00 83.75 117 GLU A CA 1
ATOM 964 C C . GLU A 1 117 ? 18.867 -10.309 -21.604 1.00 83.75 117 GLU A C 1
ATOM 966 O O . GLU A 1 117 ? 17.758 -10.600 -22.045 1.00 83.75 117 GLU A O 1
ATOM 971 N N . MET A 1 118 ? 19.712 -9.536 -22.291 1.00 88.44 118 MET A N 1
ATOM 972 C CA . MET A 1 118 ? 19.380 -8.983 -23.604 1.00 88.44 118 MET A CA 1
ATOM 973 C C . MET A 1 118 ? 19.445 -10.027 -24.722 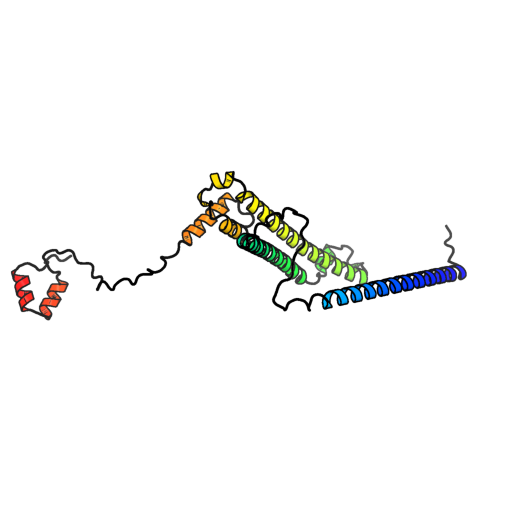1.00 88.44 118 MET A C 1
ATOM 975 O O . MET A 1 118 ? 18.656 -9.938 -25.658 1.00 88.44 118 MET A O 1
ATOM 979 N N . ILE A 1 119 ? 20.353 -11.003 -24.637 1.00 88.81 119 ILE A N 1
ATOM 980 C CA . ILE A 1 119 ? 20.441 -12.114 -25.600 1.00 88.81 119 ILE A CA 1
ATOM 981 C C . ILE A 1 119 ? 19.241 -13.060 -25.451 1.00 88.81 119 ILE A C 1
ATOM 983 O O . ILE A 1 119 ? 18.758 -13.597 -26.447 1.00 88.81 119 ILE A O 1
ATOM 987 N N . GLU A 1 120 ? 18.743 -13.251 -24.225 1.00 89.44 120 GLU A N 1
ATOM 988 C CA . GLU A 1 120 ? 17.540 -14.050 -23.964 1.00 89.44 120 GLU A CA 1
ATOM 989 C C . GLU A 1 120 ? 16.279 -13.399 -24.554 1.00 89.44 120 GLU A C 1
ATOM 991 O O . GLU A 1 120 ? 15.502 -14.069 -25.234 1.00 89.44 120 GLU A O 1
ATOM 996 N N . GLU A 1 121 ? 16.099 -12.092 -24.341 1.00 87.25 121 GLU A N 1
ATOM 997 C CA . GLU A 1 121 ? 14.922 -11.354 -24.821 1.00 87.25 121 GLU A CA 1
ATOM 998 C C . GLU A 1 121 ? 14.986 -11.053 -26.332 1.00 87.25 121 GLU A C 1
ATOM 1000 O O . GLU A 1 121 ? 13.967 -11.069 -27.025 1.00 87.25 121 GLU A O 1
ATOM 1005 N N . TYR A 1 122 ? 16.185 -10.798 -26.868 1.00 89.25 122 TYR A N 1
ATOM 1006 C CA . TYR A 1 122 ? 16.404 -10.442 -28.269 1.00 89.25 122 TYR A CA 1
ATOM 1007 C C . TYR A 1 122 ? 17.362 -11.440 -28.945 1.00 89.25 122 TYR A C 1
ATOM 1009 O O . TYR A 1 122 ? 18.574 -11.240 -28.921 1.00 89.25 122 TYR A O 1
ATOM 1017 N N . PRO A 1 123 ? 16.855 -12.476 -29.641 1.00 89.19 123 PRO A N 1
ATOM 1018 C CA . PRO A 1 123 ? 17.697 -13.488 -30.293 1.00 89.19 123 PRO A CA 1
ATOM 1019 C C . PRO A 1 123 ? 18.689 -12.932 -31.328 1.00 89.19 123 PRO A C 1
ATOM 1021 O O . PRO A 1 123 ? 19.773 -13.479 -31.508 1.00 89.19 123 PRO A O 1
ATOM 1024 N N . ASP A 1 124 ? 18.342 -11.817 -31.979 1.00 91.00 124 ASP A N 1
ATOM 1025 C CA . ASP A 1 124 ? 19.193 -11.128 -32.959 1.00 91.00 124 ASP A CA 1
ATOM 1026 C C . ASP A 1 124 ? 20.113 -10.073 -32.315 1.00 91.00 124 ASP A C 1
ATOM 1028 O O . ASP A 1 124 ? 20.639 -9.199 -33.010 1.00 91.00 124 ASP A O 1
ATOM 1032 N N . TRP A 1 125 ? 20.311 -10.135 -30.992 1.00 89.75 125 TRP A N 1
ATOM 1033 C CA . TRP A 1 125 ? 21.084 -9.160 -30.223 1.00 89.75 125 TRP A CA 1
ATOM 1034 C C . TRP A 1 125 ? 22.432 -8.850 -30.867 1.00 89.75 125 TRP A C 1
ATOM 1036 O O . TRP A 1 125 ? 22.759 -7.684 -31.061 1.00 89.75 125 TRP A O 1
ATOM 1046 N N . ASP A 1 126 ? 23.191 -9.864 -31.282 1.00 89.38 126 ASP A N 1
ATOM 1047 C CA . ASP A 1 126 ? 24.531 -9.673 -31.845 1.00 89.38 126 ASP A CA 1
ATOM 1048 C C . ASP A 1 126 ? 24.533 -8.928 -33.186 1.00 89.38 126 ASP A C 1
ATOM 1050 O O . ASP A 1 126 ? 25.489 -8.204 -33.478 1.00 89.38 126 ASP A O 1
ATOM 1054 N N . VAL A 1 127 ? 23.452 -9.044 -33.961 1.00 92.31 127 VAL A N 1
ATOM 1055 C CA . VAL A 1 127 ? 23.312 -8.463 -35.307 1.00 92.31 127 VAL A CA 1
ATOM 1056 C C . VAL A 1 127 ? 22.738 -7.041 -35.261 1.00 92.31 127 VAL A C 1
ATOM 1058 O O . VAL A 1 127 ? 22.886 -6.288 -36.224 1.00 92.31 127 VAL A O 1
ATOM 1061 N N . MET A 1 128 ? 22.129 -6.641 -34.139 1.00 90.56 128 MET A N 1
ATOM 1062 C CA . MET A 1 128 ? 21.617 -5.284 -33.948 1.00 90.56 128 MET A CA 1
ATOM 1063 C C . MET A 1 128 ? 22.736 -4.238 -33.966 1.00 90.56 128 MET A C 1
ATOM 1065 O O . MET A 1 128 ? 23.826 -4.430 -33.413 1.00 90.56 128 MET A O 1
ATOM 1069 N N . SER A 1 129 ? 22.433 -3.081 -34.551 1.00 94.75 129 SER A N 1
ATOM 1070 C CA . SER A 1 129 ? 23.292 -1.900 -34.491 1.00 94.75 129 SER A CA 1
ATOM 1071 C C . SER A 1 129 ? 23.441 -1.384 -33.055 1.00 94.75 129 SER A C 1
ATOM 1073 O O . SER A 1 129 ? 22.567 -1.570 -32.207 1.00 94.75 129 SER A O 1
ATOM 1075 N N . ASP A 1 130 ? 24.524 -0.660 -32.769 1.00 91.56 130 ASP A N 1
ATOM 1076 C CA . ASP A 1 130 ? 24.771 -0.094 -31.433 1.00 91.56 130 ASP A CA 1
ATOM 1077 C C . ASP A 1 130 ? 23.636 0.824 -30.948 1.00 91.56 130 ASP A C 1
ATOM 1079 O O . ASP A 1 130 ? 23.377 0.937 -29.747 1.00 91.56 130 ASP A O 1
ATOM 1083 N N . THR A 1 131 ? 22.947 1.495 -31.874 1.00 92.12 131 THR A N 1
ATOM 1084 C CA . THR A 1 131 ? 21.769 2.316 -31.577 1.00 92.12 131 THR A CA 1
ATOM 1085 C C . THR A 1 131 ? 20.565 1.472 -31.185 1.00 92.12 131 THR A C 1
ATOM 1087 O O . THR A 1 131 ? 19.896 1.800 -30.205 1.00 92.12 131 THR A O 1
ATOM 1090 N N . GLU A 1 132 ? 20.318 0.374 -31.899 1.00 91.56 132 GLU A N 1
ATOM 1091 C CA . GLU A 1 132 ? 19.235 -0.568 -31.598 1.00 91.56 132 GLU A CA 1
ATOM 1092 C C . GLU A 1 132 ? 19.491 -1.267 -30.264 1.00 91.56 132 GLU A C 1
ATOM 1094 O O . GLU A 1 132 ? 18.607 -1.277 -29.413 1.00 91.56 132 GLU A O 1
ATOM 1099 N N . LYS A 1 133 ? 20.729 -1.709 -30.004 1.00 90.56 133 LYS A N 1
ATOM 1100 C CA . LYS A 1 133 ? 21.148 -2.275 -28.712 1.00 90.56 133 LYS A CA 1
ATOM 1101 C C . LYS A 1 133 ? 20.897 -1.304 -27.554 1.00 90.56 133 LYS A C 1
ATOM 1103 O O . LYS A 1 133 ? 20.333 -1.674 -26.523 1.00 90.56 133 LYS A O 1
ATOM 1108 N N . LYS A 1 134 ? 21.273 -0.029 -27.708 1.00 90.06 134 LYS A N 1
ATOM 1109 C CA . LYS A 1 134 ? 21.024 1.001 -26.681 1.00 90.06 134 LYS A CA 1
ATOM 1110 C C . LYS A 1 134 ? 19.534 1.244 -26.449 1.00 90.06 134 LYS A C 1
ATOM 1112 O O . LYS A 1 134 ? 19.137 1.441 -25.301 1.00 90.06 134 LYS A O 1
ATOM 1117 N N . LEU A 1 135 ? 18.726 1.265 -27.508 1.00 92.25 135 LEU A N 1
ATOM 1118 C CA . LEU A 1 135 ? 17.281 1.457 -27.397 1.00 92.25 135 LEU A CA 1
ATOM 1119 C C . LEU A 1 135 ? 16.616 0.249 -26.729 1.00 92.25 135 LEU A C 1
ATOM 1121 O O . LEU A 1 135 ? 15.852 0.427 -25.788 1.00 92.25 135 LEU A O 1
ATOM 1125 N N . ALA A 1 136 ? 16.968 -0.961 -27.155 1.00 91.06 136 ALA A N 1
ATOM 1126 C CA . ALA A 1 136 ? 16.458 -2.209 -26.606 1.00 91.06 136 ALA A CA 1
ATOM 1127 C C . ALA A 1 136 ? 16.787 -2.354 -25.112 1.00 91.06 136 ALA A C 1
ATOM 1129 O O . ALA A 1 136 ? 15.888 -2.646 -24.328 1.00 91.06 136 ALA A O 1
ATOM 1130 N N . ARG A 1 137 ? 18.022 -2.038 -24.678 1.00 90.19 137 ARG A N 1
ATOM 1131 C CA . ARG A 1 137 ? 18.382 -2.009 -23.242 1.00 90.19 137 ARG A CA 1
ATOM 1132 C C . ARG A 1 137 ? 17.499 -1.051 -22.454 1.00 90.19 137 ARG A C 1
ATOM 1134 O O . ARG A 1 137 ? 16.993 -1.401 -21.393 1.00 90.19 137 ARG A O 1
ATOM 1141 N N . LYS A 1 138 ? 17.311 0.168 -22.967 1.00 90.25 138 LYS A N 1
ATOM 1142 C CA . LYS A 1 138 ? 16.477 1.180 -22.307 1.00 90.25 138 LYS A CA 1
ATOM 1143 C C . LYS A 1 138 ? 15.018 0.744 -22.226 1.00 90.25 138 LYS A C 1
ATOM 1145 O O . LYS A 1 138 ? 14.420 0.894 -21.168 1.00 90.25 138 LYS A O 1
ATOM 1150 N N . ASN A 1 139 ? 14.469 0.202 -23.310 1.00 91.88 139 ASN A N 1
ATOM 1151 C CA . ASN A 1 139 ? 13.092 -0.280 -23.352 1.00 91.88 139 ASN A CA 1
ATOM 1152 C C . ASN A 1 139 ? 12.887 -1.427 -22.365 1.00 91.88 139 ASN A C 1
ATOM 1154 O O . ASN A 1 139 ? 12.008 -1.335 -21.525 1.00 91.88 139 ASN A O 1
ATOM 1158 N N . PHE A 1 140 ? 13.776 -2.417 -22.360 1.00 90.94 140 PHE A N 1
ATOM 1159 C CA . PHE A 1 140 ? 13.691 -3.548 -21.442 1.00 90.94 140 PHE A CA 1
ATOM 1160 C C . PHE A 1 140 ? 13.750 -3.129 -19.964 1.00 90.94 140 PHE A C 1
ATOM 1162 O O . PHE A 1 140 ? 12.956 -3.587 -19.142 1.00 90.94 140 PHE A O 1
ATOM 1169 N N . ILE A 1 141 ? 14.645 -2.199 -19.611 1.00 90.56 141 ILE A N 1
ATOM 1170 C CA . ILE A 1 141 ? 14.696 -1.637 -18.253 1.00 90.56 141 ILE A CA 1
ATOM 1171 C C . ILE A 1 141 ? 13.399 -0.886 -17.938 1.00 90.56 141 ILE A C 1
ATOM 1173 O O . ILE A 1 141 ? 12.861 -1.025 -16.839 1.00 90.56 141 ILE A O 1
ATOM 1177 N N . ASN A 1 142 ? 12.888 -0.092 -18.880 1.00 91.50 142 ASN A N 1
ATOM 1178 C CA . ASN A 1 142 ? 11.634 0.631 -18.700 1.00 91.50 142 ASN A CA 1
ATOM 1179 C C . ASN A 1 142 ? 10.454 -0.326 -18.507 1.00 91.50 142 ASN A C 1
ATOM 1181 O O . ASN A 1 142 ? 9.639 -0.078 -17.623 1.00 91.50 142 ASN A O 1
ATOM 1185 N N . ASP A 1 143 ? 10.399 -1.430 -19.246 1.00 91.62 143 ASP A N 1
ATOM 1186 C CA . ASP A 1 143 ? 9.355 -2.446 -19.127 1.00 91.62 143 ASP A CA 1
ATOM 1187 C C . ASP A 1 143 ? 9.426 -3.143 -17.766 1.00 91.62 143 ASP A C 1
ATOM 1189 O O . ASP A 1 143 ? 8.415 -3.245 -17.070 1.00 91.62 143 ASP A O 1
ATOM 1193 N N . LYS A 1 144 ? 10.629 -3.518 -17.306 1.00 90.88 144 LYS A N 1
ATOM 1194 C CA . LYS A 1 144 ? 10.842 -4.055 -15.949 1.00 90.88 144 LYS A CA 1
ATOM 1195 C C . LYS A 1 144 ? 10.404 -3.061 -14.868 1.00 90.88 144 LYS A C 1
ATOM 1197 O O . LYS A 1 144 ? 9.702 -3.432 -13.926 1.00 90.88 144 LYS A O 1
ATOM 1202 N N . ARG A 1 145 ? 10.772 -1.782 -15.003 1.00 92.25 145 ARG A N 1
ATOM 1203 C CA . ARG A 1 145 ? 10.351 -0.709 -14.081 1.00 92.25 145 ARG A CA 1
ATOM 1204 C C . ARG A 1 145 ? 8.841 -0.539 -14.077 1.00 92.25 145 ARG A C 1
ATOM 1206 O O . ARG A 1 145 ? 8.235 -0.445 -13.012 1.00 92.25 145 ARG A O 1
ATOM 1213 N N . PHE A 1 146 ? 8.238 -0.531 -15.258 1.00 93.25 146 PHE A N 1
ATOM 1214 C CA . PHE A 1 146 ? 6.804 -0.384 -15.420 1.00 93.25 146 PHE A CA 1
ATOM 1215 C C . PHE A 1 146 ? 6.046 -1.579 -14.841 1.00 93.25 146 PHE A C 1
ATOM 1217 O O . PHE A 1 146 ? 5.026 -1.379 -14.188 1.00 93.25 146 PHE A O 1
ATOM 1224 N N . ALA A 1 147 ? 6.561 -2.802 -14.985 1.00 93.38 147 ALA A N 1
ATOM 1225 C CA . ALA A 1 147 ? 5.984 -3.993 -14.371 1.00 93.38 147 ALA A CA 1
ATOM 1226 C C . ALA A 1 147 ? 5.965 -3.889 -12.836 1.00 93.38 147 ALA A C 1
ATOM 1228 O O . ALA A 1 147 ? 4.926 -4.120 -12.216 1.00 93.38 147 ALA A O 1
ATOM 1229 N N . VAL A 1 148 ? 7.072 -3.453 -12.221 1.00 93.12 148 VAL A N 1
ATOM 1230 C CA . VAL A 1 148 ? 7.154 -3.253 -10.761 1.00 93.12 148 VAL A CA 1
ATOM 1231 C C . VAL A 1 148 ? 6.192 -2.163 -10.284 1.00 93.12 148 VAL A C 1
ATOM 1233 O O . VAL A 1 148 ? 5.475 -2.353 -9.299 1.00 93.12 148 VAL A O 1
ATOM 1236 N N . VAL A 1 149 ? 6.126 -1.032 -10.992 1.00 93.06 149 VAL A N 1
ATOM 1237 C CA . VAL A 1 149 ? 5.171 0.040 -10.674 1.00 93.06 149 VAL A CA 1
ATOM 1238 C C . VAL A 1 149 ? 3.734 -0.455 -10.834 1.00 93.06 149 VAL A C 1
ATOM 1240 O O . VAL A 1 149 ? 2.908 -0.212 -9.957 1.00 93.06 149 VAL A O 1
ATOM 1243 N N . THR A 1 150 ? 3.434 -1.201 -11.898 1.00 94.06 150 THR A N 1
ATOM 1244 C CA . THR A 1 150 ? 2.101 -1.763 -12.149 1.00 94.06 150 THR A CA 1
ATOM 1245 C C . THR A 1 150 ? 1.686 -2.692 -11.015 1.00 94.06 150 THR A C 1
ATOM 1247 O O . THR A 1 150 ? 0.606 -2.506 -10.455 1.00 94.06 150 THR A O 1
ATOM 1250 N N . GLN A 1 151 ? 2.566 -3.597 -10.578 1.00 92.00 151 GLN A N 1
ATOM 1251 C CA . GLN A 1 151 ? 2.312 -4.455 -9.420 1.00 92.00 151 GLN A CA 1
ATOM 1252 C C . GLN A 1 151 ? 2.016 -3.634 -8.155 1.00 92.00 151 GLN A C 1
ATOM 1254 O O . GLN A 1 151 ? 1.044 -3.909 -7.449 1.00 92.00 151 GLN A O 1
ATOM 1259 N N . ALA A 1 152 ? 2.796 -2.583 -7.885 1.00 91.44 152 ALA A N 1
ATOM 1260 C CA . ALA A 1 152 ? 2.542 -1.700 -6.750 1.00 91.44 152 ALA A CA 1
ATOM 1261 C C . ALA A 1 152 ? 1.189 -0.970 -6.866 1.00 91.44 152 ALA A C 1
ATOM 1263 O O . ALA A 1 152 ? 0.487 -0.804 -5.867 1.00 91.44 152 ALA A O 1
ATOM 1264 N N . THR A 1 153 ? 0.775 -0.577 -8.078 1.00 92.19 153 THR A N 1
ATOM 1265 C CA . THR A 1 153 ? -0.552 0.019 -8.298 1.00 92.19 153 THR A CA 1
ATOM 1266 C C . THR A 1 153 ? -1.692 -0.979 -8.097 1.00 92.19 153 THR A C 1
ATOM 1268 O O . THR A 1 153 ? -2.748 -0.608 -7.585 1.00 92.19 153 THR A O 1
ATOM 1271 N N . GLU A 1 154 ? -1.502 -2.250 -8.454 1.00 92.19 154 GLU A N 1
ATOM 1272 C CA . GLU A 1 154 ? -2.486 -3.304 -8.205 1.00 92.19 154 GLU A CA 1
ATOM 1273 C C . GLU A 1 154 ? -2.626 -3.604 -6.713 1.00 92.19 154 GLU A C 1
ATOM 1275 O O . GLU A 1 154 ? -3.746 -3.743 -6.221 1.00 92.19 154 GLU A O 1
ATOM 1280 N N . GLU A 1 155 ? -1.512 -3.661 -5.978 1.00 88.31 155 GLU A N 1
ATOM 1281 C CA . GLU A 1 155 ? -1.526 -3.768 -4.516 1.00 88.31 155 GLU A CA 1
ATOM 1282 C C . GLU A 1 155 ? -2.255 -2.576 -3.885 1.00 88.31 155 GLU A C 1
ATOM 1284 O O . GLU A 1 155 ? -3.134 -2.774 -3.049 1.00 88.31 155 GLU A O 1
ATOM 1289 N N . ALA A 1 156 ? -1.983 -1.351 -4.340 1.00 89.06 156 ALA A N 1
ATOM 1290 C CA . ALA A 1 156 ? -2.692 -0.159 -3.879 1.00 89.06 156 ALA A CA 1
ATOM 1291 C C . ALA A 1 156 ? -4.212 -0.237 -4.126 1.00 89.06 156 ALA A C 1
ATOM 1293 O O . ALA A 1 156 ? -4.994 0.087 -3.234 1.00 89.06 156 ALA A O 1
ATOM 1294 N N . LYS A 1 157 ? -4.645 -0.724 -5.297 1.00 90.75 157 LYS A N 1
ATOM 1295 C CA . LYS A 1 157 ? -6.073 -0.941 -5.600 1.00 90.75 157 LYS A CA 1
ATOM 1296 C C . LYS A 1 157 ? -6.706 -2.015 -4.714 1.00 90.75 157 LYS A C 1
ATOM 1298 O O . LYS A 1 157 ? -7.879 -1.903 -4.375 1.00 90.75 157 LYS A O 1
ATOM 1303 N N . LYS A 1 158 ? -5.963 -3.068 -4.354 1.00 89.12 158 LYS A N 1
ATOM 1304 C CA . LYS A 1 158 ? -6.450 -4.104 -3.426 1.00 89.12 158 LYS A CA 1
ATOM 1305 C C . LYS A 1 158 ? -6.669 -3.536 -2.024 1.00 89.12 158 LYS A C 1
ATOM 1307 O O . LYS A 1 158 ? -7.664 -3.883 -1.404 1.00 89.12 158 LYS A O 1
ATOM 1312 N N . ILE A 1 159 ? -5.785 -2.651 -1.559 1.00 86.81 159 ILE A N 1
ATOM 1313 C CA . ILE A 1 159 ? -5.931 -1.963 -0.265 1.00 86.81 159 ILE A CA 1
ATOM 1314 C C . ILE A 1 159 ? -7.181 -1.078 -0.257 1.00 86.81 159 ILE A C 1
ATOM 1316 O O . ILE A 1 159 ? -7.916 -1.064 0.722 1.00 86.81 159 ILE A O 1
ATOM 1320 N N . GLU A 1 160 ? -7.432 -0.365 -1.354 1.00 87.56 160 GLU A N 1
ATOM 1321 C CA . GLU A 1 160 ? -8.608 0.497 -1.505 1.00 87.56 160 GLU A CA 1
ATOM 1322 C C . GLU A 1 160 ? -9.907 -0.317 -1.438 1.00 87.56 160 GLU A C 1
ATOM 1324 O O . GLU A 1 160 ? -10.729 -0.077 -0.559 1.00 87.56 160 GLU A O 1
ATOM 1329 N N . LYS A 1 161 ? -10.012 -1.378 -2.251 1.00 90.00 161 LYS A N 1
ATOM 1330 C CA . LYS A 1 161 ? -11.158 -2.303 -2.218 1.00 90.00 161 LYS A CA 1
ATOM 1331 C C . LYS A 1 161 ? -11.363 -2.944 -0.850 1.00 90.00 161 LYS A C 1
ATOM 1333 O O . LYS A 1 161 ? -12.489 -3.074 -0.397 1.00 90.00 161 LYS A O 1
ATOM 1338 N N . TRP A 1 162 ? -10.275 -3.337 -0.191 1.00 90.00 162 TRP A N 1
ATOM 1339 C CA . TRP A 1 162 ? -10.342 -3.898 1.153 1.00 90.00 162 TRP A CA 1
ATOM 1340 C C . TRP A 1 162 ? -10.923 -2.901 2.161 1.00 90.00 162 TRP A C 1
ATOM 1342 O O . TRP A 1 162 ? -11.734 -3.283 2.999 1.00 90.00 162 TRP A O 1
ATOM 1352 N N . GLY A 1 163 ? -10.537 -1.627 2.069 1.00 88.12 163 GLY A N 1
ATOM 1353 C CA . GLY A 1 163 ? -11.121 -0.567 2.886 1.00 88.12 163 GLY A CA 1
ATOM 1354 C C . GLY A 1 163 ? -12.632 -0.452 2.682 1.00 88.12 163 GLY A C 1
ATOM 1355 O O . GLY A 1 163 ? -13.363 -0.382 3.666 1.00 88.12 163 GLY A O 1
ATOM 1356 N N . ASP A 1 164 ? -13.089 -0.505 1.430 1.00 89.31 164 ASP A N 1
ATOM 1357 C CA . ASP A 1 164 ? -14.517 -0.464 1.088 1.00 89.31 164 ASP A CA 1
ATOM 1358 C C . ASP A 1 164 ? -15.266 -1.707 1.605 1.00 89.31 164 ASP A C 1
ATOM 1360 O O . ASP A 1 164 ? -16.372 -1.598 2.137 1.00 89.31 164 ASP A O 1
ATOM 1364 N N . ASP A 1 165 ? -14.649 -2.890 1.515 1.00 89.56 165 ASP A N 1
ATOM 1365 C CA . ASP A 1 165 ? -15.207 -4.141 2.040 1.00 89.56 165 ASP A CA 1
ATOM 1366 C C . ASP A 1 165 ? -15.339 -4.095 3.574 1.00 89.56 165 ASP A C 1
ATOM 1368 O O . ASP A 1 165 ? -16.337 -4.556 4.127 1.00 89.56 165 ASP A O 1
ATOM 1372 N N . VAL A 1 166 ? -14.350 -3.528 4.278 1.00 87.94 166 VAL A N 1
ATOM 1373 C CA . VAL A 1 166 ? -14.387 -3.319 5.738 1.00 87.94 166 VAL A CA 1
ATOM 1374 C C . VAL A 1 166 ? -15.497 -2.342 6.121 1.00 87.94 166 VAL A C 1
ATOM 1376 O O . VAL A 1 166 ? -16.209 -2.581 7.099 1.00 87.94 166 VAL A O 1
ATOM 1379 N N . ASP A 1 167 ? -15.644 -1.250 5.371 1.00 87.31 167 ASP A N 1
ATOM 1380 C CA . ASP A 1 167 ? -16.690 -0.255 5.603 1.00 87.31 167 ASP A CA 1
ATOM 1381 C C . ASP A 1 167 ? -18.084 -0.876 5.393 1.00 87.31 167 ASP A C 1
ATOM 1383 O O . ASP A 1 167 ? -18.917 -0.818 6.299 1.00 87.31 167 ASP A O 1
ATOM 1387 N N . THR A 1 168 ? -18.274 -1.612 4.295 1.00 89.69 168 THR A N 1
ATOM 1388 C CA . THR A 1 168 ? -19.512 -2.355 3.996 1.00 89.69 168 THR A CA 1
ATOM 1389 C C . THR A 1 168 ? -19.825 -3.407 5.065 1.00 89.69 168 THR A C 1
ATOM 1391 O O . THR A 1 168 ? -20.958 -3.517 5.530 1.00 89.69 168 THR A O 1
ATOM 1394 N N . PHE A 1 169 ? -18.818 -4.172 5.504 1.00 87.44 169 PHE A N 1
ATOM 1395 C CA . PHE A 1 169 ? -18.987 -5.211 6.525 1.00 87.44 169 PHE A CA 1
ATOM 1396 C C . PHE A 1 169 ? -19.490 -4.641 7.854 1.00 87.44 169 PHE A C 1
ATOM 1398 O O . PHE A 1 169 ? -20.271 -5.281 8.556 1.00 87.44 169 PHE A O 1
ATOM 1405 N N . VAL A 1 170 ? -19.029 -3.450 8.215 1.00 84.44 170 VAL A N 1
ATOM 1406 C CA . VAL A 1 170 ? -19.436 -2.771 9.442 1.00 84.44 170 VAL A CA 1
ATOM 1407 C C . VAL A 1 170 ? -20.840 -2.172 9.336 1.00 84.44 170 VAL A C 1
ATOM 1409 O O . VAL A 1 170 ? -21.568 -2.149 10.327 1.00 84.44 170 VAL A O 1
ATOM 1412 N N . GLU A 1 171 ? -21.200 -1.643 8.169 1.00 84.69 171 GLU A N 1
ATOM 1413 C CA . GLU A 1 171 ? -22.503 -1.015 7.929 1.00 84.69 171 GLU A CA 1
ATOM 1414 C C . GLU A 1 171 ? -23.644 -2.042 7.858 1.00 84.69 171 GLU A C 1
ATOM 1416 O O . GLU A 1 171 ? -24.798 -1.731 8.168 1.00 84.69 171 GLU A O 1
ATOM 1421 N N . ASP A 1 172 ? -23.329 -3.293 7.512 1.00 86.00 172 ASP A N 1
ATOM 1422 C CA . ASP A 1 172 ? -24.302 -4.375 7.452 1.00 86.00 172 ASP A CA 1
ATOM 1423 C C . ASP A 1 172 ? -24.873 -4.733 8.835 1.00 86.00 172 ASP A C 1
ATOM 1425 O O . ASP A 1 172 ? -24.255 -5.400 9.660 1.00 86.00 172 ASP A O 1
ATOM 1429 N N . SER A 1 173 ? -26.149 -4.408 9.057 1.00 75.06 173 SER A N 1
ATOM 1430 C CA . SER A 1 173 ? -26.882 -4.732 10.299 1.00 75.06 173 SER A CA 1
ATOM 1431 C C . SER A 1 173 ? -26.818 -6.206 10.742 1.00 75.06 173 SER A C 1
ATOM 1433 O O . SER A 1 173 ? -26.949 -6.502 11.929 1.00 75.06 173 SER A O 1
ATOM 1435 N N . LYS A 1 174 ? -26.597 -7.150 9.818 1.00 81.25 174 LYS A N 1
ATOM 1436 C CA . LYS A 1 174 ? -26.473 -8.586 10.127 1.00 81.25 174 LYS A CA 1
ATOM 1437 C C . LYS A 1 174 ? -25.165 -8.925 10.844 1.00 81.25 174 LYS A C 1
ATOM 1439 O O . LYS A 1 174 ? -25.157 -9.813 11.690 1.00 81.25 174 LYS A O 1
ATOM 1444 N N . THR A 1 175 ? -24.076 -8.220 10.546 1.00 78.38 175 THR A N 1
ATOM 1445 C CA . THR A 1 175 ? -22.757 -8.514 11.125 1.00 78.38 175 THR A CA 1
ATOM 1446 C C . THR A 1 175 ? -22.681 -8.088 12.590 1.00 78.38 175 THR A C 1
ATOM 1448 O O . THR A 1 175 ? -22.052 -8.789 13.386 1.00 78.38 175 THR A O 1
ATOM 1451 N N . LEU A 1 176 ? -23.386 -7.009 12.959 1.00 77.69 176 LEU A N 1
ATOM 1452 C CA . LEU A 1 176 ? -23.578 -6.580 14.348 1.00 77.69 176 LEU A CA 1
ATOM 1453 C C . LEU A 1 176 ? -24.401 -7.588 15.156 1.00 77.69 176 LEU A C 1
ATOM 1455 O O . LEU A 1 176 ? -24.083 -7.846 16.313 1.00 77.69 176 LEU A O 1
ATOM 1459 N N . VAL A 1 177 ? -25.427 -8.192 14.548 1.00 78.44 177 VAL A N 1
ATOM 1460 C CA . VAL A 1 177 ? -26.223 -9.244 15.203 1.00 78.44 177 VAL A CA 1
ATOM 1461 C C . VAL A 1 177 ? -25.379 -10.496 15.448 1.00 78.44 177 VAL A C 1
ATOM 1463 O O . VAL A 1 177 ? -25.453 -11.084 16.526 1.00 78.44 177 VAL A O 1
ATOM 1466 N N . ASP A 1 178 ? -24.547 -10.880 14.478 1.00 80.69 178 ASP A N 1
ATOM 1467 C CA . ASP A 1 178 ? -23.650 -12.032 14.610 1.00 80.69 178 ASP A CA 1
ATOM 1468 C C . ASP A 1 178 ? -22.488 -11.773 15.590 1.00 80.69 178 ASP A C 1
ATOM 1470 O O . ASP A 1 178 ? -21.947 -12.717 16.170 1.00 80.69 178 ASP A O 1
ATOM 1474 N N . ASN A 1 179 ? -22.096 -10.508 15.792 1.00 80.19 179 ASN A N 1
ATOM 1475 C CA . ASN A 1 179 ? -20.973 -10.107 16.642 1.00 80.19 179 ASN A CA 1
ATOM 1476 C C . ASN A 1 179 ? -21.345 -8.902 17.529 1.00 80.19 179 ASN A C 1
ATOM 1478 O O . ASN A 1 179 ? -20.828 -7.800 17.318 1.00 80.19 179 ASN A O 1
ATOM 1482 N N . PRO A 1 180 ? -22.169 -9.098 18.575 1.00 82.06 180 PRO A N 1
ATOM 1483 C CA . PRO A 1 180 ? -22.609 -8.007 19.452 1.00 82.06 180 PRO A CA 1
ATOM 1484 C C . PRO A 1 180 ? -21.446 -7.332 20.197 1.00 82.06 180 PRO A C 1
ATOM 1486 O O . PRO A 1 180 ? -21.545 -6.188 20.623 1.00 82.06 180 PRO A O 1
ATOM 1489 N N . GLU A 1 181 ? -20.305 -8.009 20.338 1.00 81.00 181 GLU A N 1
ATOM 1490 C CA . GLU A 1 181 ? -19.115 -7.461 21.002 1.00 81.00 181 GLU A CA 1
ATOM 1491 C C . GLU A 1 181 ? -18.404 -6.353 20.201 1.00 81.00 181 GLU A C 1
ATOM 1493 O O . GLU A 1 181 ? -17.551 -5.649 20.757 1.00 81.00 181 GLU A O 1
ATOM 1498 N N . LEU A 1 182 ? -18.738 -6.203 18.913 1.00 80.94 182 LEU A N 1
ATOM 1499 C CA . LEU A 1 182 ? -18.261 -5.111 18.060 1.00 80.94 182 LEU A CA 1
ATOM 1500 C C . LEU A 1 182 ? -19.101 -3.840 18.203 1.00 80.94 182 LEU A C 1
ATOM 1502 O O . LEU A 1 182 ? -18.627 -2.762 17.839 1.00 80.94 182 LEU A O 1
ATOM 1506 N N . GLU A 1 183 ? -20.320 -3.943 18.738 1.00 77.62 183 GLU A N 1
ATOM 1507 C CA . GLU A 1 183 ? -21.212 -2.803 18.916 1.00 77.62 183 GLU A CA 1
ATOM 1508 C C . GLU A 1 183 ? -20.558 -1.770 19.853 1.00 77.62 183 GLU A C 1
ATOM 1510 O O . GLU A 1 183 ? -20.141 -2.069 20.974 1.00 77.62 183 GLU A O 1
ATOM 1515 N N . GLY A 1 184 ? -20.368 -0.546 19.349 1.00 81.75 184 GLY A N 1
ATOM 1516 C CA . GLY A 1 184 ? -19.653 0.528 20.051 1.00 81.75 184 GLY A CA 1
ATOM 1517 C C . GLY A 1 184 ? -18.120 0.519 19.925 1.00 81.75 184 GLY A C 1
ATOM 1518 O O . GLY A 1 184 ? -17.487 1.466 20.383 1.00 81.75 184 GLY A O 1
ATOM 1519 N N . LYS A 1 185 ? -17.508 -0.487 19.280 1.00 84.25 185 LYS A N 1
ATOM 1520 C CA . LYS A 1 185 ? -16.052 -0.545 18.976 1.00 84.25 185 LYS A CA 1
ATOM 1521 C C . LYS A 1 185 ? -15.743 -0.610 17.485 1.00 84.25 185 LYS A C 1
ATOM 1523 O O . LYS A 1 185 ? -14.645 -0.966 17.063 1.00 84.25 185 LYS A O 1
ATOM 1528 N N . ILE A 1 186 ? -16.735 -0.250 16.691 1.00 85.19 186 ILE A N 1
ATOM 1529 C CA . ILE A 1 186 ? -16.701 -0.269 15.239 1.00 85.19 186 ILE A CA 1
ATOM 1530 C C . ILE A 1 186 ? -15.507 0.523 14.690 1.00 85.19 186 ILE A C 1
ATOM 1532 O O . ILE A 1 186 ? -14.797 0.052 13.807 1.00 85.19 186 ILE A O 1
ATOM 1536 N N . GLU A 1 187 ? -15.260 1.716 15.229 1.00 82.31 187 GLU A N 1
ATOM 1537 C CA . GLU A 1 187 ? -14.204 2.594 14.721 1.00 82.31 187 GLU A CA 1
ATOM 1538 C C . GLU A 1 187 ? -12.806 2.018 14.962 1.00 82.31 187 GLU A C 1
ATOM 1540 O O . GLU A 1 187 ? -11.958 2.035 14.072 1.00 82.31 187 GLU A O 1
ATOM 1545 N N . GLU A 1 188 ? -12.583 1.451 16.148 1.00 84.62 188 GLU A N 1
ATOM 1546 C CA . GLU A 1 188 ? -11.333 0.775 16.498 1.00 84.62 188 GLU A CA 1
ATOM 1547 C C . GLU A 1 188 ? -11.120 -0.474 15.633 1.00 84.62 188 GLU A C 1
ATOM 1549 O O . GLU A 1 188 ? -9.999 -0.737 15.194 1.00 84.62 188 GLU A O 1
ATOM 1554 N N . PHE A 1 189 ? -12.199 -1.205 15.326 1.00 88.06 189 PHE A N 1
ATOM 1555 C CA . PHE A 1 189 ? -12.148 -2.347 14.419 1.00 88.06 189 PHE A CA 1
ATOM 1556 C C . PHE A 1 189 ? -11.771 -1.925 12.997 1.00 88.06 189 PHE A C 1
ATOM 1558 O O . PHE A 1 189 ? -10.914 -2.563 12.392 1.00 88.06 189 PHE A O 1
ATOM 1565 N N . LYS A 1 190 ? -12.339 -0.829 12.471 1.00 86.31 190 LYS A N 1
ATOM 1566 C CA . LYS A 1 190 ? -11.973 -0.297 11.147 1.00 86.31 190 LYS A CA 1
ATOM 1567 C C . LYS A 1 190 ? -10.493 0.074 11.076 1.00 86.31 190 LYS A C 1
ATOM 1569 O O . LYS A 1 190 ? -9.840 -0.227 10.080 1.00 86.31 190 LYS A O 1
ATOM 1574 N N . VAL A 1 191 ? -9.949 0.711 12.115 1.00 86.12 191 VAL A N 1
ATOM 1575 C CA . VAL A 1 191 ? -8.515 1.052 12.169 1.00 86.12 191 VAL A CA 1
ATOM 1576 C C . VAL A 1 191 ? -7.666 -0.217 12.180 1.00 86.12 191 VAL A C 1
ATOM 1578 O O . VAL A 1 191 ? -6.745 -0.340 11.377 1.00 86.12 191 VAL A O 1
ATOM 1581 N N . PHE A 1 192 ? -8.020 -1.190 13.022 1.00 87.00 192 PHE A N 1
ATOM 1582 C CA . PHE A 1 192 ? -7.322 -2.471 13.100 1.00 87.00 192 PHE A CA 1
ATOM 1583 C C . PHE A 1 192 ? -7.376 -3.241 11.770 1.00 87.00 192 PHE A C 1
ATOM 1585 O O . PHE A 1 192 ? -6.357 -3.733 11.291 1.00 87.00 192 PHE A O 1
ATOM 1592 N N . ALA A 1 193 ? -8.539 -3.307 11.124 1.00 87.00 193 ALA A N 1
ATOM 1593 C CA . ALA A 1 193 ? -8.728 -4.007 9.855 1.00 87.00 193 ALA A CA 1
ATOM 1594 C C . ALA A 1 193 ? -8.003 -3.341 8.676 1.00 87.00 193 ALA A C 1
ATOM 1596 O O . ALA A 1 193 ? -7.607 -4.031 7.735 1.00 87.00 193 ALA A O 1
ATOM 1597 N N . ASN A 1 194 ? -7.799 -2.022 8.731 1.00 85.31 194 ASN A N 1
ATOM 1598 C CA . ASN A 1 194 ? -7.052 -1.278 7.718 1.00 85.31 194 ASN A CA 1
ATOM 1599 C C . ASN A 1 194 ? -5.527 -1.355 7.895 1.00 85.31 194 ASN A C 1
ATOM 1601 O O . ASN A 1 194 ? -4.794 -0.895 7.015 1.00 85.31 194 ASN A O 1
ATOM 1605 N N . GLU A 1 195 ? -5.017 -1.957 8.974 1.00 84.81 195 GLU A N 1
ATOM 1606 C CA . GLU A 1 195 ? -3.584 -2.217 9.104 1.00 84.81 195 GLU A CA 1
ATOM 1607 C C . GLU A 1 195 ? -3.087 -3.174 8.013 1.00 84.81 195 GLU A C 1
ATOM 1609 O O . GLU A 1 195 ? -3.727 -4.173 7.692 1.00 84.81 195 GLU A O 1
ATOM 1614 N N . ILE A 1 196 ? -1.883 -2.905 7.494 1.00 77.19 196 ILE A N 1
ATOM 1615 C CA . ILE A 1 196 ? -1.259 -3.667 6.395 1.00 77.19 196 ILE A CA 1
ATOM 1616 C C . ILE A 1 196 ? -1.180 -5.170 6.708 1.00 77.19 196 ILE A C 1
ATOM 1618 O O . ILE A 1 196 ? -1.317 -6.003 5.817 1.00 77.19 196 ILE A O 1
ATOM 1622 N N . SER A 1 197 ? -0.978 -5.525 7.978 1.00 81.56 197 SER A N 1
ATOM 1623 C CA . SER A 1 197 ? -0.879 -6.915 8.436 1.00 81.56 197 SER A CA 1
ATOM 1624 C C . SER A 1 197 ? -2.201 -7.680 8.360 1.00 81.56 197 SER A C 1
ATOM 1626 O O . SER A 1 197 ? -2.187 -8.906 8.310 1.00 81.56 197 SER A O 1
ATOM 1628 N N . ASN A 1 198 ? -3.326 -6.963 8.376 1.00 81.69 198 ASN A N 1
ATOM 1629 C CA . ASN A 1 198 ? -4.665 -7.539 8.451 1.00 81.69 198 ASN A CA 1
ATOM 1630 C C . ASN A 1 198 ? -5.376 -7.566 7.094 1.00 81.69 198 ASN A C 1
ATOM 1632 O O . ASN A 1 198 ? -6.483 -8.097 6.980 1.00 81.69 198 ASN A O 1
ATOM 1636 N N . HIS A 1 199 ? -4.726 -7.044 6.051 1.00 80.12 199 HIS A N 1
ATOM 1637 C CA . HIS A 1 199 ? -5.232 -7.109 4.687 1.00 80.12 199 HIS A CA 1
ATOM 1638 C C . HIS A 1 199 ? -5.354 -8.572 4.239 1.00 80.12 199 HIS A C 1
ATOM 1640 O O . HIS A 1 199 ? -4.459 -9.384 4.469 1.00 80.12 199 HIS A O 1
ATOM 1646 N N . ALA A 1 200 ? -6.468 -8.901 3.582 1.00 78.94 200 ALA A N 1
ATOM 1647 C CA . ALA A 1 200 ? -6.800 -10.240 3.078 1.00 78.94 200 ALA A CA 1
ATOM 1648 C C . ALA A 1 200 ? -7.083 -11.333 4.136 1.00 78.94 200 ALA A C 1
ATOM 1650 O O . ALA A 1 200 ? -7.227 -12.505 3.775 1.00 78.94 200 ALA A O 1
ATOM 1651 N N . ILE A 1 201 ? -7.221 -10.990 5.423 1.00 84.44 201 ILE A N 1
ATOM 1652 C CA . ILE A 1 201 ? -7.658 -11.945 6.454 1.00 84.44 201 ILE A CA 1
ATOM 1653 C C . ILE A 1 201 ? -9.194 -12.055 6.440 1.00 84.44 201 ILE A C 1
ATOM 1655 O O . ILE A 1 201 ? -9.870 -11.032 6.439 1.00 84.44 201 ILE A O 1
ATOM 1659 N N . PRO A 1 202 ? -9.794 -13.261 6.497 1.00 88.06 202 PRO A N 1
ATOM 1660 C CA . PRO A 1 202 ? -11.247 -13.401 6.593 1.00 88.06 202 PRO A CA 1
ATOM 1661 C C . PRO A 1 202 ? -11.842 -12.634 7.786 1.00 88.06 202 PRO A C 1
ATOM 1663 O O . PRO A 1 202 ? -11.370 -12.792 8.915 1.00 88.06 202 PRO A O 1
ATOM 1666 N N . PHE A 1 203 ? -12.933 -11.888 7.566 1.00 86.69 203 PHE A N 1
ATOM 1667 C CA . PHE A 1 203 ? -13.554 -11.015 8.577 1.00 86.69 203 PHE A CA 1
ATOM 1668 C C . PHE A 1 203 ? -13.829 -11.703 9.918 1.00 86.69 203 PHE A C 1
ATOM 1670 O O . PHE A 1 203 ? -13.554 -11.137 10.968 1.00 86.69 203 PHE A O 1
ATOM 1677 N N . LYS A 1 204 ? -14.276 -12.964 9.911 1.00 86.81 204 LYS A N 1
ATOM 1678 C CA . LYS A 1 204 ? -14.514 -13.738 11.142 1.00 86.81 204 LYS A CA 1
ATOM 1679 C C . LYS A 1 204 ? -13.257 -13.889 12.010 1.00 86.81 204 LYS A C 1
ATOM 1681 O O . LYS A 1 204 ? -13.329 -13.796 13.232 1.00 86.81 204 LYS A O 1
ATOM 1686 N N . ILE A 1 205 ? -12.108 -14.132 11.379 1.00 86.50 205 ILE A N 1
ATOM 1687 C CA . ILE A 1 205 ? -10.821 -14.255 12.075 1.00 86.50 205 ILE A CA 1
ATOM 1688 C C . ILE A 1 205 ? -10.375 -12.874 12.550 1.00 86.50 205 ILE A C 1
ATOM 1690 O O . ILE A 1 205 ? -9.933 -12.730 13.687 1.00 86.50 205 ILE A O 1
ATOM 1694 N N . LEU A 1 206 ? -10.563 -11.859 11.712 1.00 87.56 206 LEU A N 1
ATOM 1695 C CA . LEU A 1 206 ? -10.194 -10.478 11.993 1.00 87.56 206 LEU A CA 1
ATOM 1696 C C . LEU A 1 206 ? -10.921 -9.931 13.231 1.00 87.56 206 LEU A C 1
ATOM 1698 O O . LEU A 1 206 ? -10.285 -9.400 14.138 1.00 87.56 206 LEU A O 1
ATOM 1702 N N . VAL A 1 207 ? -12.231 -10.167 13.323 1.00 88.25 207 VAL A N 1
ATOM 1703 C CA . VAL A 1 207 ? -13.049 -9.837 14.498 1.00 88.25 207 VAL A CA 1
ATOM 1704 C C . VAL A 1 207 ? -12.534 -10.561 15.741 1.00 88.25 207 VAL A C 1
ATOM 1706 O O . VAL A 1 207 ? -12.314 -9.931 16.772 1.00 88.25 207 VAL A O 1
ATOM 1709 N N . SER A 1 208 ? -12.264 -11.866 15.650 1.00 85.94 208 SER A N 1
ATOM 1710 C CA . SER A 1 208 ? -11.750 -12.628 16.796 1.00 85.94 208 SER A CA 1
ATOM 1711 C C . SER A 1 208 ? -10.370 -12.148 17.270 1.00 85.94 208 SER A C 1
ATOM 1713 O O . SER A 1 208 ? -10.127 -12.059 18.474 1.00 85.94 208 SER A O 1
ATOM 1715 N N . ALA A 1 209 ? -9.484 -11.782 16.338 1.00 87.94 209 ALA A N 1
ATOM 1716 C CA . ALA A 1 209 ? -8.158 -11.256 16.637 1.00 87.94 209 ALA A CA 1
ATOM 1717 C C . ALA A 1 209 ? -8.242 -9.871 17.294 1.00 87.94 209 ALA A C 1
ATOM 1719 O O . ALA A 1 209 ? -7.567 -9.626 18.293 1.00 87.94 209 ALA A O 1
ATOM 1720 N N . PHE A 1 210 ? -9.122 -9.005 16.790 1.00 89.75 210 PHE A N 1
ATOM 1721 C CA . PHE A 1 210 ? -9.389 -7.690 17.366 1.00 89.75 210 PHE A CA 1
ATOM 1722 C C . PHE A 1 210 ? -9.942 -7.786 18.794 1.00 89.75 210 PHE A C 1
ATOM 1724 O O . PHE A 1 210 ? -9.430 -7.144 19.710 1.00 89.75 210 PHE A O 1
ATOM 1731 N N . LEU A 1 211 ? -10.945 -8.641 19.018 1.00 87.56 211 LEU A N 1
ATOM 1732 C CA . LEU A 1 211 ? -11.524 -8.856 20.346 1.00 87.56 211 LEU A CA 1
ATOM 1733 C C . LEU A 1 211 ? -10.483 -9.400 21.330 1.00 87.56 211 LEU A C 1
ATOM 1735 O O . LEU A 1 211 ? -10.429 -8.964 22.485 1.00 87.56 211 LEU A O 1
ATOM 1739 N N . HIS A 1 212 ? -9.614 -10.301 20.866 1.00 86.75 212 HIS A N 1
ATOM 1740 C CA . HIS A 1 212 ? -8.498 -10.790 21.662 1.00 86.75 212 HIS A CA 1
ATOM 1741 C C . HIS A 1 212 ? -7.517 -9.659 22.014 1.00 86.75 212 HIS A C 1
ATOM 1743 O O . HIS A 1 212 ? -7.166 -9.524 23.185 1.00 86.75 212 HIS A O 1
ATOM 1749 N N . ASP A 1 213 ? -7.128 -8.812 21.058 1.00 84.19 213 ASP A N 1
ATOM 1750 C CA . ASP A 1 213 ? -6.236 -7.666 21.291 1.00 84.19 213 ASP A CA 1
ATOM 1751 C C . ASP A 1 213 ? -6.833 -6.635 22.270 1.00 84.19 213 ASP A C 1
ATOM 1753 O O . ASP A 1 213 ? -6.160 -6.153 23.180 1.00 84.19 213 ASP A O 1
ATOM 1757 N N . ILE A 1 214 ? -8.138 -6.360 22.192 1.00 82.94 214 ILE A N 1
ATOM 1758 C CA . ILE A 1 214 ? -8.817 -5.522 23.194 1.00 82.94 214 ILE A CA 1
ATOM 1759 C C . ILE A 1 214 ? -8.796 -6.195 24.572 1.00 82.94 214 ILE A C 1
ATOM 1761 O O . ILE A 1 214 ? -8.611 -5.535 25.600 1.00 82.94 214 ILE A O 1
ATOM 1765 N N . SER A 1 215 ? -8.999 -7.515 24.618 1.00 76.12 215 SER A N 1
ATOM 1766 C CA . SER A 1 215 ? -9.010 -8.261 25.877 1.00 76.12 215 SER A CA 1
ATOM 1767 C C . SER A 1 215 ? -7.645 -8.243 26.579 1.00 76.12 215 SER A C 1
ATOM 1769 O O . SER A 1 215 ? -7.599 -8.136 27.807 1.00 76.12 215 SER A O 1
ATOM 1771 N N . THR A 1 216 ? -6.542 -8.282 25.820 1.00 75.00 216 THR A N 1
ATOM 1772 C CA . THR A 1 216 ? -5.171 -8.200 26.347 1.00 75.00 216 THR A CA 1
ATOM 1773 C C . THR A 1 216 ? -4.766 -6.767 26.695 1.00 75.00 216 THR A C 1
ATOM 1775 O O . THR A 1 216 ? -4.024 -6.563 27.657 1.00 75.00 216 THR A O 1
ATOM 1778 N N . LYS A 1 217 ? -5.309 -5.766 25.989 1.00 69.00 217 LYS A N 1
ATOM 1779 C CA . LYS A 1 217 ? -5.158 -4.332 26.290 1.00 69.00 217 LYS A CA 1
ATOM 1780 C C . LYS A 1 217 ? -5.943 -3.858 27.517 1.00 69.00 217 LYS A C 1
ATOM 1782 O O . LYS A 1 217 ? -5.837 -2.677 27.859 1.00 69.00 217 LYS A O 1
ATOM 1787 N N . LYS A 1 218 ? -6.690 -4.731 28.220 1.00 61.47 218 LYS A N 1
ATOM 1788 C CA . LYS A 1 218 ? -7.323 -4.386 29.507 1.00 61.47 218 LYS A CA 1
ATOM 1789 C C . LYS A 1 218 ? -6.300 -3.697 30.406 1.00 61.47 218 LYS A C 1
ATOM 1791 O O . LYS A 1 218 ? -5.302 -4.285 30.819 1.00 61.47 218 LYS A O 1
ATOM 1796 N N . VAL A 1 219 ? -6.570 -2.420 30.667 1.00 61.75 219 VAL A N 1
ATOM 1797 C CA . VAL A 1 219 ? -5.695 -1.507 31.397 1.00 61.75 219 VAL A CA 1
ATOM 1798 C C . VAL A 1 219 ? -5.263 -2.184 32.692 1.00 61.75 219 VAL A C 1
ATOM 1800 O O . VAL A 1 219 ? -6.100 -2.451 33.555 1.00 61.75 219 VAL A O 1
ATOM 1803 N N . LYS A 1 220 ? -3.960 -2.465 32.834 1.00 63.31 220 LYS A N 1
ATOM 1804 C CA . LYS A 1 220 ? -3.362 -2.817 34.128 1.00 63.31 220 LYS A CA 1
ATOM 1805 C C . LYS A 1 220 ? -3.795 -1.726 35.097 1.00 63.31 220 LYS A C 1
ATOM 1807 O O . LYS A 1 220 ? -3.380 -0.590 34.903 1.00 63.31 220 LYS A O 1
ATOM 1812 N N . ASN A 1 221 ? -4.692 -2.075 36.023 1.00 62.97 221 ASN A N 1
ATOM 1813 C CA . ASN A 1 221 ? -5.324 -1.228 37.034 1.00 62.97 221 ASN A CA 1
ATOM 1814 C C . ASN A 1 221 ? -4.809 0.215 37.019 1.00 62.97 221 ASN A C 1
ATOM 1816 O O . ASN A 1 221 ? -3.699 0.456 37.499 1.00 62.97 221 ASN A O 1
ATOM 1820 N N . LYS A 1 222 ? -5.606 1.159 36.488 1.00 62.78 222 LYS A N 1
ATOM 1821 C CA . LYS A 1 222 ? -5.353 2.593 36.692 1.00 62.78 222 LYS A CA 1
ATOM 1822 C C . LYS A 1 222 ? -5.082 2.762 38.183 1.00 62.78 222 LYS A C 1
ATOM 1824 O O . LYS A 1 222 ? -5.948 2.425 38.993 1.00 62.78 222 LYS A O 1
ATOM 1829 N N . GLY A 1 223 ? -3.842 3.123 38.523 1.00 62.94 223 GLY A N 1
ATOM 1830 C CA . GLY A 1 223 ? -3.369 3.175 39.900 1.00 62.94 223 GLY A CA 1
ATOM 1831 C C . GLY A 1 223 ? -4.407 3.883 40.757 1.00 62.94 223 GLY A C 1
ATOM 1832 O O . GLY A 1 223 ? -4.971 4.885 40.319 1.00 62.94 223 GLY A O 1
ATOM 1833 N N . LYS A 1 224 ? -4.726 3.300 41.919 1.00 67.44 224 LYS A N 1
ATOM 1834 C CA . LYS A 1 224 ? -5.707 3.845 42.862 1.00 67.44 224 LYS A CA 1
ATOM 1835 C C . LYS A 1 224 ? -5.517 5.365 42.954 1.00 67.44 224 LYS A C 1
ATOM 1837 O O . LYS A 1 224 ? -4.515 5.818 43.488 1.00 67.44 224 LYS A O 1
ATOM 1842 N N . MET A 1 225 ? -6.484 6.136 42.449 1.00 66.88 225 MET A N 1
ATOM 1843 C CA . MET A 1 225 ? -6.512 7.607 42.568 1.00 66.88 225 MET A CA 1
ATOM 1844 C C . MET A 1 225 ? -6.757 8.072 44.014 1.00 66.88 225 MET A C 1
ATOM 1846 O O . MET A 1 225 ? -6.830 9.262 44.286 1.00 66.88 225 MET A O 1
ATOM 1850 N N . MET A 1 226 ? -6.881 7.123 44.939 1.00 72.12 226 MET A N 1
ATOM 1851 C CA . MET A 1 226 ? -6.904 7.340 46.373 1.00 72.12 226 MET A CA 1
ATOM 1852 C C . MET A 1 226 ? -5.590 6.803 46.924 1.00 72.12 226 MET A C 1
ATOM 1854 O O . MET A 1 226 ? -5.231 5.657 46.627 1.00 72.12 226 MET A O 1
ATOM 1858 N N . GLU A 1 227 ? -4.902 7.595 47.746 1.00 69.69 227 GLU A N 1
ATOM 1859 C CA . GLU A 1 227 ? -3.798 7.083 48.549 1.00 69.69 227 GLU A CA 1
ATOM 1860 C C . GLU A 1 227 ? -4.278 5.814 49.255 1.00 69.69 227 GLU A C 1
ATOM 1862 O O . GLU A 1 227 ? -5.296 5.799 49.955 1.00 69.69 227 GLU A O 1
ATOM 1867 N N . VAL A 1 228 ? -3.578 4.703 49.021 1.00 62.44 228 VAL A N 1
ATOM 1868 C CA . VAL A 1 228 ? -3.715 3.547 49.896 1.00 62.44 228 VAL A CA 1
ATOM 1869 C C . VAL A 1 228 ? -3.232 4.048 51.239 1.00 62.44 228 VAL A C 1
ATOM 1871 O O . VAL A 1 228 ? -2.027 4.179 51.439 1.00 62.44 228 VAL A O 1
ATOM 1874 N N . GLY A 1 229 ? -4.174 4.391 52.121 1.00 61.50 229 GLY A N 1
ATOM 1875 C CA . GLY A 1 229 ? -3.855 4.716 53.498 1.00 61.50 229 GLY A CA 1
ATOM 1876 C C . GLY A 1 229 ? -2.882 3.659 53.996 1.00 61.50 229 GLY A C 1
ATOM 1877 O O . GLY A 1 229 ? -3.118 2.466 53.783 1.00 61.50 229 GLY A O 1
ATOM 1878 N N . SER A 1 230 ? -1.762 4.114 54.555 1.00 59.38 230 SER A N 1
ATOM 1879 C CA . SER A 1 230 ? -0.719 3.299 55.171 1.00 59.38 230 SER A CA 1
ATOM 1880 C C . SER A 1 230 ? -1.317 2.507 56.343 1.00 59.38 230 SER A C 1
ATOM 1882 O O . SER A 1 230 ? -1.073 2.797 57.513 1.00 59.38 230 SER A O 1
ATOM 1884 N N . GLY A 1 231 ? -2.145 1.510 56.036 1.00 59.19 231 GLY A N 1
ATOM 1885 C CA . GLY A 1 231 ? -2.430 0.404 56.924 1.00 59.19 231 GLY A CA 1
ATOM 1886 C C . GLY A 1 231 ? -1.097 -0.278 57.156 1.00 59.19 231 GLY A C 1
ATOM 1887 O O . GLY A 1 231 ? -0.405 -0.595 56.190 1.00 59.19 231 GLY A O 1
ATOM 1888 N N . GLY A 1 232 ? -0.711 -0.370 58.428 1.00 65.69 232 GLY A N 1
ATOM 1889 C CA . GLY A 1 232 ? 0.610 -0.798 58.870 1.00 65.69 232 GLY A CA 1
ATOM 1890 C C . GLY A 1 232 ? 1.048 -2.171 58.345 1.00 65.69 232 GLY A C 1
ATOM 1891 O O . GLY A 1 232 ? 0.346 -2.794 57.548 1.00 65.69 232 GLY A O 1
ATOM 1892 N N . PRO A 1 233 ? 2.229 -2.642 58.783 1.00 59.00 233 PRO A N 1
ATOM 1893 C CA . PRO A 1 233 ? 2.895 -3.814 58.232 1.00 59.00 233 PRO A CA 1
ATOM 1894 C C . PRO A 1 233 ? 1.911 -4.953 57.982 1.00 59.00 233 PRO A C 1
ATOM 1896 O O . PRO A 1 233 ? 1.227 -5.405 58.900 1.00 59.00 233 PRO A O 1
ATOM 1899 N N . ASN A 1 234 ? 1.835 -5.397 56.726 1.00 55.81 234 ASN A N 1
ATOM 1900 C CA . ASN A 1 234 ? 1.029 -6.536 56.304 1.00 55.81 234 ASN A CA 1
ATOM 1901 C C . ASN A 1 234 ? 1.706 -7.838 56.769 1.00 55.81 234 ASN A C 1
ATOM 1903 O O . ASN A 1 234 ? 2.055 -8.711 55.976 1.00 55.81 234 ASN A O 1
ATOM 1907 N N . GLU A 1 235 ? 1.946 -7.942 58.075 1.00 59.94 235 GLU A N 1
ATOM 1908 C CA . GLU A 1 235 ? 2.137 -9.216 58.733 1.00 59.94 235 GLU A CA 1
ATOM 1909 C C . GLU A 1 235 ? 0.763 -9.864 58.741 1.00 59.94 235 GLU A C 1
ATOM 1911 O O . GLU A 1 235 ? -0.137 -9.463 59.480 1.00 59.94 235 GLU A O 1
ATOM 1916 N N . LYS A 1 236 ? 0.586 -10.840 57.846 1.00 57.66 236 LYS A N 1
ATOM 1917 C CA . LYS A 1 236 ? -0.531 -11.777 57.895 1.00 57.66 236 LYS A CA 1
ATOM 1918 C C . LYS A 1 236 ? -0.705 -12.165 59.359 1.00 57.66 236 LYS A C 1
ATOM 1920 O O . LYS A 1 236 ? 0.186 -12.806 59.914 1.00 57.66 236 LYS A O 1
ATOM 1925 N N . LEU A 1 237 ? -1.804 -11.727 59.975 1.00 53.09 237 LEU A N 1
ATOM 1926 C CA . LEU A 1 237 ? -2.161 -12.102 61.335 1.00 53.09 237 LEU A CA 1
ATOM 1927 C C . LEU A 1 237 ? -2.164 -13.627 61.368 1.00 53.09 237 LEU A C 1
ATOM 1929 O O . LEU A 1 237 ? -3.104 -14.255 60.875 1.00 53.09 237 LEU A O 1
ATOM 1933 N N . LYS A 1 238 ? -1.080 -14.217 61.889 1.00 55.59 238 LYS A N 1
ATOM 1934 C CA . LYS A 1 238 ? -1.049 -15.633 62.223 1.00 55.59 238 LYS A CA 1
ATOM 1935 C C . LYS A 1 238 ? -2.267 -15.839 63.105 1.00 55.59 238 LYS A C 1
ATOM 1937 O O . LYS A 1 238 ? -2.476 -15.110 64.077 1.00 55.59 238 LYS A O 1
ATOM 1942 N N . THR A 1 239 ? -3.125 -16.747 62.668 1.00 53.09 239 THR A N 1
ATOM 1943 C CA . THR A 1 239 ? -4.324 -17.163 63.383 1.00 53.09 239 THR A CA 1
ATOM 1944 C C . THR A 1 239 ? -3.993 -17.276 64.862 1.00 53.09 239 THR A C 1
ATOM 1946 O O . THR A 1 239 ? -3.008 -17.927 65.206 1.00 53.09 239 THR A O 1
ATOM 1949 N N . LYS A 1 240 ? -4.788 -16.617 65.713 1.00 52.09 240 LYS A N 1
ATOM 1950 C CA . L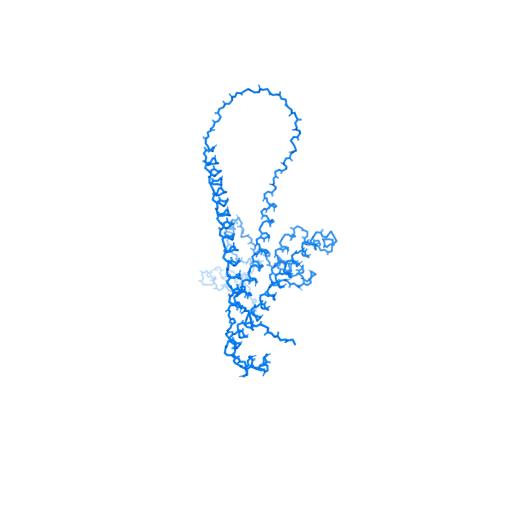YS A 1 240 ? -4.717 -16.698 67.176 1.00 52.09 240 LYS A CA 1
ATOM 1951 C C . LYS A 1 240 ? -5.004 -18.136 67.627 1.00 52.09 240 LYS A C 1
ATOM 1953 O O . LYS A 1 240 ? -6.069 -18.427 68.157 1.00 52.09 240 LYS A O 1
ATOM 1958 N N . GLY A 1 241 ? -4.073 -19.048 67.378 1.00 56.12 241 GLY A N 1
ATOM 1959 C CA . GLY A 1 241 ? -3.853 -20.163 68.272 1.00 56.12 241 GLY A CA 1
ATOM 1960 C C . GLY A 1 241 ? -3.252 -19.557 69.527 1.00 56.12 241 GLY A C 1
ATOM 1961 O O . GLY A 1 241 ? -2.345 -18.737 69.444 1.00 56.12 241 GLY A O 1
ATOM 1962 N N . ASP A 1 242 ? -3.777 -19.911 70.689 1.00 62.50 242 ASP A N 1
ATOM 1963 C CA . ASP A 1 242 ? -3.385 -19.374 72.000 1.00 62.50 242 ASP A CA 1
ATOM 1964 C C . ASP A 1 242 ? -1.933 -19.748 72.409 1.00 62.50 242 ASP A C 1
ATOM 1966 O O . ASP A 1 242 ? -1.551 -19.664 73.579 1.00 62.50 242 ASP A O 1
ATOM 1970 N N . LYS A 1 243 ? -1.128 -20.208 71.438 1.00 74.31 243 LYS A N 1
ATOM 1971 C CA . LYS A 1 243 ? 0.244 -20.683 71.561 1.00 74.31 243 LYS A CA 1
ATOM 1972 C C . LYS A 1 243 ? 1.165 -19.875 70.651 1.00 74.31 243 LYS A C 1
ATOM 1974 O O . LYS A 1 243 ? 0.872 -19.683 69.473 1.00 74.31 243 LYS A O 1
ATOM 1979 N N . ILE A 1 244 ? 2.290 -19.429 71.196 1.00 78.81 244 ILE A N 1
ATOM 1980 C CA . ILE A 1 244 ? 3.346 -18.769 70.427 1.00 78.81 244 ILE A CA 1
ATOM 1981 C C . ILE A 1 244 ? 4.215 -19.806 69.708 1.00 78.81 244 ILE A C 1
ATOM 1983 O O . ILE A 1 244 ? 4.441 -20.906 70.219 1.00 78.81 244 ILE A O 1
ATOM 1987 N N . SER A 1 245 ? 4.719 -19.445 68.528 1.00 82.38 245 SER A N 1
ATOM 1988 C CA . SER A 1 245 ? 5.630 -20.289 67.745 1.00 82.38 245 SER A CA 1
ATOM 1989 C C . SER A 1 245 ? 7.008 -20.405 68.419 1.00 82.38 245 SER A C 1
ATOM 1991 O O . SER A 1 245 ? 7.439 -19.484 69.120 1.00 82.38 245 SER A O 1
ATOM 1993 N N . LEU A 1 246 ? 7.733 -21.508 68.178 1.00 81.50 246 LEU A N 1
ATOM 1994 C CA . LEU A 1 246 ? 9.085 -21.740 68.712 1.00 81.50 246 LEU A CA 1
ATOM 1995 C C . LEU A 1 246 ? 10.069 -20.609 68.375 1.00 81.50 246 LEU A C 1
ATOM 1997 O O . LEU A 1 246 ? 10.869 -20.223 69.228 1.00 81.50 246 LEU A O 1
ATOM 2001 N N . ASP A 1 247 ? 9.970 -20.014 67.186 1.00 80.38 247 ASP A N 1
ATOM 2002 C CA . ASP A 1 247 ? 10.848 -18.911 66.774 1.00 80.38 247 ASP A CA 1
ATOM 2003 C C . ASP A 1 247 ? 10.608 -17.633 67.587 1.00 80.38 247 ASP A C 1
ATOM 2005 O O . ASP A 1 247 ? 11.532 -16.878 67.900 1.00 80.38 247 ASP A O 1
ATOM 2009 N N . GLU A 1 248 ? 9.353 -17.385 67.956 1.00 80.06 248 GLU A N 1
ATOM 2010 C CA . GLU A 1 248 ? 8.962 -16.257 68.800 1.00 80.06 248 GLU A CA 1
ATOM 2011 C C . GLU A 1 248 ? 9.355 -16.523 70.260 1.00 80.06 248 GLU A C 1
ATOM 2013 O O . GLU A 1 248 ? 9.879 -15.633 70.934 1.00 80.06 248 GLU A O 1
ATOM 2018 N N . ALA A 1 249 ? 9.225 -17.771 70.721 1.00 81.00 249 ALA A N 1
ATOM 2019 C CA . ALA A 1 249 ? 9.688 -18.203 72.035 1.00 81.00 249 ALA A CA 1
ATOM 2020 C C . ALA A 1 249 ? 11.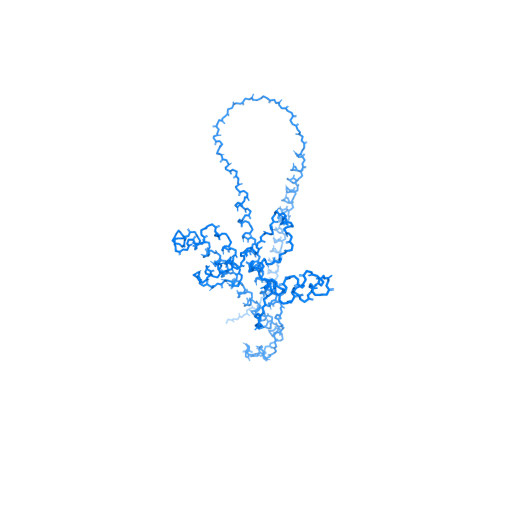221 -18.096 72.178 1.00 81.00 249 ALA A C 1
ATOM 2022 O O . ALA A 1 249 ? 11.711 -17.610 73.198 1.00 81.00 249 ALA A O 1
ATOM 2023 N N . ALA A 1 250 ? 11.990 -18.451 71.144 1.00 83.25 250 ALA A N 1
ATOM 2024 C CA . ALA A 1 250 ? 13.449 -18.323 71.129 1.00 83.25 250 ALA A CA 1
ATOM 2025 C C . ALA A 1 250 ? 13.913 -16.858 71.165 1.00 83.25 250 ALA A C 1
ATOM 2027 O O . ALA A 1 250 ? 14.926 -16.534 71.793 1.00 83.25 250 ALA A O 1
ATOM 2028 N N . LYS A 1 251 ? 13.160 -15.953 70.525 1.00 85.88 251 LYS A N 1
ATOM 2029 C CA . LYS A 1 251 ? 13.389 -14.505 70.631 1.00 85.88 251 LYS A CA 1
ATOM 2030 C C . LYS A 1 251 ? 13.107 -14.012 72.050 1.00 85.88 251 LYS A C 1
ATOM 2032 O O . LYS A 1 251 ? 13.953 -13.321 72.610 1.00 85.88 251 LYS A O 1
ATOM 2037 N N . LEU A 1 252 ? 11.992 -14.429 72.658 1.00 84.50 252 LEU A N 1
ATOM 2038 C CA . LEU A 1 252 ? 11.648 -14.082 74.043 1.00 84.50 252 LEU A CA 1
ATOM 2039 C C . LEU A 1 252 ? 12.655 -14.625 75.059 1.00 84.50 252 LEU A C 1
ATOM 2041 O O . LEU A 1 252 ? 12.987 -13.923 76.006 1.00 84.50 252 LEU A O 1
ATOM 2045 N N . MET A 1 253 ? 13.217 -15.816 74.844 1.00 82.12 253 MET A N 1
ATOM 2046 C CA . MET A 1 253 ? 14.273 -16.353 75.708 1.00 82.12 253 MET A CA 1
ATOM 2047 C C . MET A 1 253 ? 15.498 -15.426 75.768 1.00 82.12 253 MET A C 1
ATOM 2049 O O . MET A 1 253 ? 16.140 -15.323 76.812 1.00 82.12 253 MET A O 1
ATOM 2053 N N . LYS A 1 254 ? 15.815 -14.748 74.657 1.00 85.25 254 LYS A N 1
ATOM 2054 C CA . LYS A 1 254 ? 16.966 -13.839 74.545 1.00 85.25 254 LYS A CA 1
ATOM 2055 C C . LYS A 1 254 ? 16.662 -12.423 75.034 1.00 85.25 254 LYS A C 1
ATOM 2057 O O . LYS A 1 254 ? 17.569 -11.764 75.531 1.00 85.25 254 LYS A O 1
ATOM 2062 N N . THR A 1 255 ? 15.429 -11.946 74.872 1.00 87.69 255 THR A N 1
ATOM 2063 C CA . THR A 1 255 ? 15.055 -10.560 75.198 1.00 87.69 255 THR A CA 1
ATOM 2064 C C . THR A 1 255 ? 14.426 -10.412 76.583 1.00 87.69 255 THR A C 1
ATOM 2066 O O . THR A 1 255 ? 14.747 -9.460 77.287 1.00 87.69 255 THR A O 1
ATOM 2069 N N . ASP A 1 256 ? 13.566 -11.345 76.999 1.00 86.06 256 ASP A N 1
ATOM 2070 C CA . ASP A 1 256 ? 12.869 -11.326 78.288 1.00 86.06 256 ASP A CA 1
ATOM 2071 C C . ASP A 1 256 ? 12.640 -12.751 78.823 1.00 86.06 256 ASP A C 1
ATOM 2073 O O . ASP A 1 256 ? 11.587 -13.383 78.660 1.00 86.06 256 ASP A O 1
ATOM 2077 N N . TYR A 1 257 ? 13.664 -13.257 79.510 1.00 85.75 257 TYR A N 1
ATOM 2078 C CA . TYR A 1 257 ? 13.687 -14.620 80.034 1.00 85.75 257 TYR A CA 1
ATOM 2079 C C . TYR A 1 257 ? 12.575 -14.907 81.060 1.00 85.75 257 TYR A C 1
ATOM 2081 O O . TYR A 1 257 ? 12.115 -16.045 81.175 1.00 85.75 257 TYR A O 1
ATOM 2089 N N . LYS A 1 258 ? 12.111 -13.894 81.808 1.00 88.00 258 LYS A N 1
ATOM 2090 C CA . LYS A 1 258 ? 11.057 -14.087 82.819 1.00 88.00 258 LYS A CA 1
ATOM 2091 C C . LYS A 1 258 ? 9.725 -14.426 82.159 1.00 88.00 258 LYS A C 1
ATOM 2093 O O . LYS A 1 258 ? 9.109 -15.423 82.532 1.00 88.00 258 LYS A O 1
ATOM 2098 N N . LYS A 1 259 ? 9.335 -13.666 81.132 1.00 83.38 259 LYS A N 1
ATOM 2099 C CA . LYS A 1 259 ? 8.115 -13.944 80.358 1.00 83.38 259 LYS A CA 1
ATOM 2100 C C . LYS A 1 259 ? 8.199 -15.265 79.607 1.00 83.38 259 LYS A C 1
ATOM 2102 O O . LYS A 1 259 ? 7.223 -16.008 79.576 1.00 83.38 259 LYS A O 1
ATOM 2107 N N . TYR A 1 260 ? 9.368 -15.598 79.057 1.00 85.12 260 TYR A N 1
ATOM 2108 C CA . TYR A 1 260 ? 9.592 -16.908 78.442 1.00 85.12 260 TYR A CA 1
ATOM 2109 C C . TYR A 1 260 ? 9.317 -18.055 79.429 1.00 85.12 260 TYR A C 1
ATOM 2111 O O . TYR A 1 260 ? 8.591 -18.992 79.103 1.00 85.12 260 TYR A O 1
ATOM 2119 N N . LYS A 1 261 ? 9.826 -17.958 80.664 1.00 86.50 261 LYS A N 1
ATOM 2120 C CA . LYS A 1 261 ? 9.614 -18.981 81.697 1.00 86.50 261 LYS A CA 1
ATOM 2121 C C . LYS A 1 261 ? 8.140 -19.123 82.100 1.00 86.50 261 LYS A C 1
ATOM 2123 O O . LYS A 1 261 ? 7.682 -20.244 82.302 1.00 86.50 261 LYS A O 1
ATOM 2128 N N . GLU A 1 262 ? 7.395 -18.024 82.197 1.00 85.44 262 GLU A N 1
ATOM 2129 C CA . GLU A 1 262 ? 5.951 -18.045 82.490 1.00 85.44 262 GLU A CA 1
ATOM 2130 C C . GLU A 1 262 ? 5.136 -18.694 81.361 1.00 85.44 262 GLU A C 1
ATOM 2132 O O . GLU A 1 262 ? 4.230 -19.492 81.616 1.00 85.44 262 GLU A O 1
ATOM 2137 N N . LEU A 1 263 ? 5.481 -18.405 80.105 1.00 83.62 263 LEU A N 1
ATOM 2138 C CA . LEU A 1 263 ? 4.830 -18.994 78.929 1.00 83.62 263 LEU A CA 1
ATOM 2139 C C . LEU A 1 263 ? 5.170 -20.480 78.758 1.00 83.62 263 LEU A C 1
ATOM 2141 O O . LEU A 1 263 ? 4.310 -21.266 78.359 1.00 83.62 263 LEU A O 1
ATOM 2145 N N . LEU A 1 264 ? 6.387 -20.874 79.139 1.00 82.94 264 LEU A N 1
ATOM 2146 C CA . LEU A 1 264 ? 6.814 -22.269 79.182 1.00 82.94 264 LEU A CA 1
ATOM 2147 C C . LEU A 1 264 ? 6.083 -23.052 80.283 1.00 82.94 264 LEU A C 1
ATOM 2149 O O . LEU A 1 264 ? 5.588 -24.144 80.021 1.00 82.94 264 LEU A O 1
ATOM 2153 N N . LEU A 1 265 ? 5.943 -22.485 81.489 1.00 83.88 265 LEU A N 1
ATOM 2154 C CA . LEU A 1 265 ? 5.176 -23.120 82.569 1.00 83.88 265 LEU A CA 1
ATOM 2155 C C . LEU A 1 265 ? 3.677 -23.216 82.260 1.00 83.88 265 LEU A C 1
ATOM 2157 O O . LEU A 1 265 ? 3.035 -24.181 82.662 1.00 83.88 265 LEU A O 1
ATOM 2161 N N . SER A 1 266 ? 3.114 -22.223 81.569 1.00 80.88 266 SER A N 1
ATOM 2162 C CA . SER A 1 266 ? 1.688 -22.197 81.219 1.00 80.88 266 SER A CA 1
ATOM 2163 C C . SER A 1 266 ? 1.335 -23.014 79.969 1.00 80.88 266 SER A C 1
ATOM 2165 O O . SER A 1 266 ? 0.168 -23.047 79.584 1.00 80.88 266 SER A O 1
ATOM 2167 N N . GLY A 1 267 ? 2.307 -23.692 79.342 1.00 77.94 267 GLY A N 1
ATOM 2168 C CA . GLY A 1 267 ? 2.071 -24.578 78.194 1.00 77.94 267 GLY A CA 1
ATOM 2169 C C . GLY A 1 267 ? 1.623 -23.853 76.920 1.00 77.94 267 GLY A C 1
ATOM 2170 O O . GLY A 1 267 ? 1.022 -24.465 76.038 1.00 77.94 267 GLY A O 1
ATOM 2171 N N . LYS A 1 268 ? 1.898 -22.545 76.823 1.00 80.75 268 LYS A N 1
ATOM 2172 C CA . LYS A 1 268 ? 1.498 -21.678 75.701 1.00 80.75 268 LYS A CA 1
ATOM 2173 C C . LYS A 1 268 ? 2.572 -21.551 74.618 1.00 80.75 268 LYS A C 1
ATOM 2175 O O . LYS A 1 268 ? 2.512 -20.641 73.799 1.00 80.75 268 LYS A O 1
ATOM 2180 N N . ILE A 1 269 ? 3.565 -22.435 74.612 1.00 79.75 269 ILE A N 1
ATOM 2181 C CA . ILE A 1 269 ? 4.561 -22.540 73.541 1.00 79.75 269 ILE A CA 1
ATOM 2182 C C . ILE A 1 269 ? 4.203 -23.768 72.717 1.00 79.75 269 ILE A C 1
ATOM 2184 O O . ILE A 1 269 ? 3.944 -24.835 73.277 1.00 79.75 269 ILE A O 1
ATOM 2188 N N . ASP A 1 270 ? 4.148 -23.612 71.399 1.00 78.31 270 ASP A N 1
ATOM 2189 C CA . ASP A 1 270 ? 3.897 -24.741 70.518 1.00 78.31 270 ASP A CA 1
ATOM 2190 C C . ASP A 1 270 ? 5.097 -25.700 70.543 1.00 78.31 270 ASP A C 1
ATOM 2192 O O . ASP A 1 270 ? 6.221 -25.310 70.240 1.00 78.31 270 ASP A O 1
ATOM 2196 N N . SER A 1 271 ? 4.874 -26.940 70.977 1.00 68.19 271 SER A N 1
ATOM 2197 C CA . SER A 1 271 ? 5.896 -27.992 71.044 1.00 68.19 271 SER A CA 1
ATOM 2198 C C . SER A 1 271 ? 5.894 -28.887 69.805 1.00 68.19 271 SER A C 1
ATOM 2200 O O . SER A 1 271 ? 6.615 -29.883 69.766 1.00 68.19 271 SER A O 1
ATOM 2202 N N . THR A 1 272 ? 5.040 -28.584 68.828 1.00 64.81 272 THR A N 1
ATOM 2203 C CA . THR A 1 272 ? 4.924 -29.351 67.592 1.00 64.81 272 THR A CA 1
ATOM 2204 C C . THR A 1 272 ? 6.048 -28.911 66.658 1.00 64.81 272 THR A C 1
ATOM 2206 O O . THR A 1 272 ? 6.069 -27.778 66.185 1.00 64.81 272 THR A O 1
ATOM 2209 N N . ILE A 1 273 ? 7.034 -29.787 66.472 1.00 56.44 273 ILE A N 1
ATOM 2210 C CA . ILE A 1 273 ? 8.090 -29.617 65.474 1.00 56.44 273 ILE A CA 1
ATOM 2211 C C . ILE A 1 273 ? 7.507 -30.164 64.170 1.00 56.44 273 ILE A C 1
ATOM 2213 O O . ILE A 1 273 ? 7.367 -31.380 64.045 1.00 56.44 273 ILE A O 1
ATOM 2217 N N . GLU A 1 274 ? 7.106 -29.285 63.255 1.00 47.66 274 GLU A N 1
ATOM 2218 C CA . GLU A 1 274 ? 6.971 -29.642 61.833 1.00 47.66 274 GLU A CA 1
ATOM 2219 C C . GLU A 1 274 ? 8.326 -29.512 61.131 1.00 47.66 274 GLU A C 1
ATOM 2221 O O . GLU A 1 274 ? 9.047 -28.524 61.413 1.00 47.66 274 GLU A O 1
#

Radius of gyration: 43.24 Å; chains: 1; bounding box: 63×81×145 Å

Foldseek 3Di:
DDDDDDDPVNVVVVVVVVVVVVVVVVVVVVVVVVVVVVVVVVVVVVVVVVPPPPDDDDDDDDDDDDDDDPPDPPPDPPVVVVVLVVVLVVLLVVVLVVLLVVLQVVLVPQDFDDPVNLCVVPVCQVVDDPVVNVVSRVVVSVVVSVVSNVVSVVVSVLLVVQLVVLVVCLPDPVNCVVPVVCVVVSSVLSVQCSDPVNRPPPPVVSSVVSVVVVVVVPPPPPPPPDPPPCPDDPPPPPPPPQADEPVVLVVCCVVPVVVSVVCVVVVRHDPDDD

Sequence (274 aa):
MVHKKPTQEDLEISLRKTEDELEIIEKEEGKKVEEVKKKVEEMEKSKEEEEIEEVKEDPVKKIPEEKVEEKEEEKEPDYKEKFSESSREAQKIHAKNRKLNEGLSKASEINEATEEEMIEEYPDWDVMSDTEKKLARKNFINDKRFAVVTQATEEAKKIEKWGDDVDTFVEDSKTLVDNPELEGKIEEFKVFANEISNHAIPFKILVSAFLHDISTKKVKNKGKMMEVGSGGPNEKLKTKGDKISLDEAAKLMKTDYKKYKELLLSGKIDSTIE

Secondary structure (DSSP, 8-state):
---PPPPHHHHHHHHHHHHHHHHHHHHHHHHHHHHHHHHHHHHHHHHHSSSS--------------------------HHHHHHHHHHHHHHHHHHHHHHHHHHHHHHT-PPPPHHHHHHH-TTGGGS-HHHHHHHHHHHHHHHHHHHHHHHHHHHHHHHHHHHHHHHHHH-HHHHHH-GGGTT-HHHHHHHHTSGGGTT--HHHHHHHHHHHHHHT--S----SS---------------SSB-HHHHHHHHHH-HHHHHHHHHTT-B-----

pLDDT: mean 75.31, std 15.2, range [34.72, 94.75]